Protein AF-A0A8J1VUS6-F1 (afdb_monomer_lite)

Foldseek 3Di:
DDDDDDDDDDDDDDDDDDDDDDDDDDDDDDDDDDDDDDDDDDDDDDDDDDDDDDDDDDPPDDDPVPDFFDWAALPPVSLVVLVVVLVVLVVVLVVLVVVLLVLLVVLQVCCLVPNPDPCNVVSLVSNLVSLLVSVLSVLLSVLSVVVSVCRNVGDTHGPSVVSSCVSSVVVSVVLVPADSLVSVVVVVCSSVVSQLSNCCSVCVPDFRQWSCVVRPDDPRNDDPDDPDTDGGDHDDQAAPQPRHGADQFFDPDTHRPVRQVVQVVVCVVVVHFRADPDPPGGDGDDPVRGDGDPPSNVSSVVVVVSVVVVVVVVVVVVVPPPDPPDD

Sequence (327 aa):
MRLNVPNAIASSSGFNGHVLDVPRDSEGDSDHEAVTKSRQIENGHARSEDGDNDDDNNKDGWTVETFKDQPLGKSNSTIHMLKTLTDKLKEVIKKTEDGMVKTTDNARAMEDASPDDGQIVEFETGLQRAIELRQIVQIKIDVLDEMQMRMREGESLVDAGKQFKQTSSKRAADYMAKSKRMKCEYAQGEYIDFRTSIWEINHPSGACPPMSTFLPKTDEDESDDEDFEIGGNTQNYRCPVTMLPLKDTVTRHSYSREGIEGIFTNAKRNKRPARCPVAGCNVQLTNAHLIDDKHLQKRADEFEKRRARRENDSDEEAELVDVSQDD

Radius of gyration: 33.41 Å; chains: 1; bounding box: 107×89×88 Å

pLDDT: mean 77.5, std 22.56, range [27.64, 98.06]

Structure (mmCIF, N/CA/C/O backbone):
data_AF-A0A8J1VUS6-F1
#
_entry.id   AF-A0A8J1VUS6-F1
#
loop_
_atom_site.group_PDB
_atom_site.id
_atom_site.type_symbol
_atom_site.label_atom_id
_atom_site.label_alt_id
_atom_site.label_comp_id
_atom_site.label_asym_id
_atom_site.label_entity_id
_atom_site.label_seq_id
_atom_site.pdbx_PDB_ins_code
_atom_site.Cartn_x
_atom_site.Cartn_y
_atom_site.Cartn_z
_atom_site.occupancy
_atom_site.B_iso_or_equiv
_atom_site.auth_seq_id
_atom_site.auth_comp_id
_atom_site.auth_asym_id
_atom_site.auth_atom_id
_atom_site.pdbx_PDB_model_num
ATOM 1 N N . MET A 1 1 ? 38.685 12.187 -5.302 1.00 39.28 1 MET A N 1
ATOM 2 C CA . MET A 1 1 ? 38.508 13.502 -5.954 1.00 39.28 1 MET A CA 1
ATOM 3 C C . MET A 1 1 ? 37.334 14.187 -5.279 1.00 39.28 1 MET A C 1
ATOM 5 O O . MET A 1 1 ? 36.291 13.566 -5.148 1.00 39.28 1 MET A O 1
ATOM 9 N N . ARG A 1 2 ? 37.561 15.381 -4.722 1.00 35.94 2 ARG A N 1
ATOM 10 C CA . ARG A 1 2 ? 36.581 16.185 -3.974 1.00 35.94 2 ARG A CA 1
ATOM 11 C C . ARG A 1 2 ? 35.820 17.079 -4.953 1.00 35.94 2 ARG A C 1
ATOM 13 O O . ARG A 1 2 ? 36.487 17.813 -5.670 1.00 35.94 2 ARG A O 1
ATOM 20 N N . LEU A 1 3 ? 34.490 17.071 -4.929 1.00 36.62 3 LEU A N 1
ATOM 21 C CA . LEU A 1 3 ? 33.631 18.113 -5.514 1.00 36.62 3 LEU A CA 1
ATOM 22 C C . LEU A 1 3 ? 32.420 18.252 -4.569 1.00 36.62 3 LEU A C 1
ATOM 24 O O . LEU A 1 3 ? 31.675 17.296 -4.412 1.00 36.62 3 LEU A O 1
ATOM 28 N N . ASN A 1 4 ? 32.421 19.188 -3.618 1.00 31.19 4 ASN A N 1
ATOM 29 C CA . ASN A 1 4 ? 32.161 20.637 -3.684 1.00 31.19 4 ASN A CA 1
ATOM 30 C C . ASN A 1 4 ? 30.652 20.956 -3.670 1.00 31.19 4 ASN A C 1
ATOM 32 O O . ASN A 1 4 ? 29.993 20.971 -4.703 1.00 31.19 4 ASN A O 1
ATOM 36 N N . VAL A 1 5 ? 30.141 21.202 -2.461 1.00 35.16 5 VAL A N 1
ATOM 37 C CA . VAL A 1 5 ? 28.795 21.707 -2.153 1.00 35.16 5 VAL A CA 1
ATOM 38 C C . VAL A 1 5 ? 28.885 23.234 -2.042 1.00 35.16 5 VAL A C 1
ATOM 40 O O . VAL A 1 5 ? 29.725 23.703 -1.270 1.00 35.16 5 VAL A O 1
ATOM 43 N N . PRO A 1 6 ? 28.052 24.035 -2.728 1.00 46.84 6 PRO A N 1
ATOM 44 C CA . PRO A 1 6 ? 27.919 25.449 -2.409 1.00 46.84 6 PRO A CA 1
ATOM 45 C C . PRO A 1 6 ? 26.837 25.661 -1.346 1.00 46.84 6 PRO A C 1
ATOM 47 O O . PRO A 1 6 ? 25.688 25.256 -1.509 1.00 46.84 6 PRO A O 1
ATOM 50 N N . ASN A 1 7 ? 27.231 26.333 -0.266 1.00 32.12 7 ASN A N 1
ATOM 51 C CA . ASN A 1 7 ? 26.367 26.799 0.808 1.00 32.12 7 ASN A CA 1
ATOM 52 C C . ASN A 1 7 ? 26.008 28.285 0.589 1.00 32.12 7 ASN A C 1
ATOM 54 O O . ASN A 1 7 ? 26.878 29.077 0.237 1.00 32.12 7 ASN A O 1
ATOM 58 N N . ALA A 1 8 ? 24.728 28.594 0.816 1.00 35.19 8 ALA A N 1
ATOM 59 C CA . ALA A 1 8 ? 24.060 29.848 1.190 1.00 35.19 8 ALA A CA 1
ATOM 60 C C . ALA A 1 8 ? 24.615 31.232 0.779 1.00 35.19 8 ALA A C 1
ATOM 62 O O . ALA A 1 8 ? 25.718 31.618 1.154 1.00 35.19 8 ALA A O 1
ATOM 63 N N . ILE A 1 9 ? 23.713 32.084 0.262 1.00 33.16 9 ILE A N 1
ATOM 64 C CA . ILE A 1 9 ? 23.668 33.513 0.623 1.00 33.16 9 ILE A CA 1
ATOM 65 C C . ILE A 1 9 ? 22.214 33.918 0.896 1.00 33.16 9 ILE A C 1
ATOM 67 O O . ILE A 1 9 ? 21.385 33.986 -0.007 1.00 33.16 9 ILE A O 1
ATOM 71 N N . ALA A 1 10 ? 21.932 34.215 2.164 1.00 33.12 10 ALA A N 1
ATOM 72 C CA . ALA A 1 10 ? 20.815 35.046 2.579 1.00 33.12 10 ALA A CA 1
ATOM 73 C C . ALA A 1 10 ? 21.204 36.523 2.408 1.00 33.12 10 ALA A C 1
ATOM 75 O O . ALA A 1 10 ? 22.315 36.924 2.763 1.00 33.12 10 ALA A O 1
ATOM 76 N N . SER A 1 11 ? 20.294 37.352 1.903 1.00 33.91 11 SER A N 1
ATOM 77 C CA . SER A 1 11 ? 20.367 38.806 2.064 1.00 33.91 11 SER A CA 1
ATOM 78 C C . SER A 1 11 ? 18.967 39.403 2.077 1.00 33.91 11 SER A C 1
ATOM 80 O O . SER A 1 11 ? 18.154 39.190 1.184 1.00 33.91 11 SER A O 1
ATOM 82 N N . SER A 1 12 ? 18.716 40.114 3.166 1.00 32.66 12 SER A N 1
ATOM 83 C CA . SER A 1 12 ? 17.497 40.796 3.566 1.00 32.66 12 SER A CA 1
ATOM 84 C C . SER A 1 12 ? 17.472 42.252 3.095 1.00 32.66 12 SER A C 1
ATOM 86 O O . SER A 1 12 ? 18.407 43.000 3.374 1.00 32.66 12 SER A O 1
ATOM 88 N N . SER A 1 13 ? 16.349 42.669 2.518 1.00 35.66 13 SER A N 1
ATOM 89 C CA . SER A 1 13 ? 15.774 44.027 2.527 1.00 35.66 13 SER A CA 1
ATOM 90 C C . SER A 1 13 ? 14.355 43.875 1.944 1.00 35.66 13 SER A C 1
ATOM 92 O O . SER A 1 13 ? 14.176 43.150 0.978 1.00 35.66 13 SER A O 1
ATOM 94 N N . GLY A 1 14 ? 13.241 44.360 2.492 1.00 29.08 14 GLY A N 1
ATOM 95 C CA . GLY A 1 14 ? 12.973 45.508 3.345 1.00 29.08 14 GLY A CA 1
ATOM 96 C C . GLY A 1 14 ? 12.108 46.490 2.540 1.00 29.08 14 GLY A C 1
ATOM 97 O O . GLY A 1 14 ? 12.611 47.027 1.561 1.00 29.08 14 GLY A O 1
ATOM 98 N N . PHE A 1 15 ? 10.869 46.754 3.001 1.00 27.64 15 PHE A N 1
ATOM 99 C CA . PHE A 1 15 ? 9.935 47.807 2.522 1.00 27.64 15 PHE A CA 1
ATOM 100 C C . PHE A 1 15 ? 9.273 47.544 1.140 1.00 27.64 15 PHE A C 1
ATOM 102 O O . PHE A 1 15 ? 9.900 46.999 0.252 1.00 27.64 15 PHE A O 1
ATOM 109 N N . ASN A 1 16 ? 8.023 47.893 0.817 1.00 29.92 16 ASN A N 1
ATOM 110 C CA . ASN A 1 16 ? 7.052 48.817 1.393 1.00 29.92 16 ASN A CA 1
ATOM 111 C C . ASN A 1 16 ? 5.637 48.442 0.893 1.00 29.92 16 ASN A C 1
ATOM 113 O O . ASN A 1 16 ? 5.490 47.898 -0.201 1.00 29.92 16 ASN A O 1
ATOM 117 N N . GLY A 1 17 ? 4.605 48.745 1.680 1.00 32.44 17 GLY A N 1
ATOM 118 C CA . GLY A 1 17 ? 3.208 48.489 1.323 1.00 32.44 17 GLY A CA 1
ATOM 119 C C . GLY A 1 17 ? 2.703 49.326 0.141 1.00 32.44 17 GLY A C 1
ATOM 120 O O . GLY A 1 17 ? 3.121 50.466 -0.044 1.00 32.44 17 GLY A O 1
ATOM 121 N N . HIS A 1 18 ? 1.744 48.780 -0.610 1.00 29.41 18 HIS A N 1
ATOM 122 C CA . HIS A 1 18 ? 0.822 49.582 -1.409 1.00 29.41 18 HIS A CA 1
ATOM 123 C C . HIS A 1 18 ? -0.543 48.893 -1.502 1.00 29.41 18 HIS A C 1
ATOM 125 O O . HIS A 1 18 ? -0.706 47.845 -2.120 1.00 29.41 18 HIS A O 1
ATOM 131 N N . VAL A 1 19 ? -1.514 49.521 -0.844 1.00 37.16 19 VAL A N 1
ATOM 132 C CA . VAL A 1 19 ? -2.956 49.318 -0.994 1.00 37.16 19 VAL A CA 1
ATOM 133 C C . VAL A 1 19 ? -3.401 50.066 -2.254 1.00 37.16 19 VAL A C 1
ATOM 135 O O . VAL A 1 19 ? -3.063 51.237 -2.404 1.00 37.16 19 VAL A O 1
ATOM 138 N N . LEU A 1 20 ? -4.121 49.398 -3.151 1.00 34.88 20 LEU A N 1
ATOM 139 C CA . LEU A 1 20 ? -4.930 49.959 -4.245 1.00 34.88 20 LEU A CA 1
ATOM 140 C C . LEU A 1 20 ? -6.167 49.043 -4.272 1.00 34.88 20 LEU A C 1
ATOM 142 O O . LEU A 1 20 ? -6.003 47.847 -4.487 1.00 34.88 20 LEU A O 1
ATOM 146 N N . ASP A 1 21 ? -7.388 49.401 -3.880 1.00 30.23 21 ASP A N 1
ATOM 147 C CA . ASP A 1 21 ? -8.191 50.625 -4.005 1.00 30.23 21 ASP A CA 1
ATOM 148 C C . ASP A 1 21 ? -8.549 50.987 -5.454 1.00 30.23 21 ASP A C 1
ATOM 150 O O . ASP A 1 21 ? -7.916 51.851 -6.049 1.00 30.23 21 ASP A O 1
ATOM 154 N N . VAL A 1 22 ? -9.562 50.300 -6.010 1.00 36.94 22 VAL A N 1
ATOM 155 C CA . VAL A 1 22 ? -10.472 50.755 -7.090 1.00 36.94 22 VAL A CA 1
ATOM 156 C C . VAL A 1 22 ? -11.725 49.831 -7.109 1.00 36.94 22 VAL A C 1
ATOM 158 O O . VAL A 1 22 ? -11.612 48.675 -6.706 1.00 36.94 22 VAL A O 1
ATOM 161 N N . PRO A 1 23 ? -12.897 50.237 -7.637 1.00 37.03 23 PRO A N 1
ATOM 162 C CA . PRO A 1 23 ? -13.853 51.144 -7.021 1.00 37.03 23 PRO A CA 1
ATOM 163 C C . PRO A 1 23 ? -15.245 50.513 -6.804 1.00 37.03 23 PRO A C 1
ATOM 165 O O . PRO A 1 23 ? -15.622 49.477 -7.347 1.00 37.03 23 PRO A O 1
ATOM 168 N N . ARG A 1 24 ? -16.004 51.245 -5.994 1.00 32.16 24 ARG A N 1
ATOM 169 C CA . ARG A 1 24 ? -17.404 51.102 -5.609 1.00 32.16 24 ARG A CA 1
ATOM 170 C C . ARG A 1 24 ? -18.310 51.718 -6.678 1.00 32.16 24 ARG A C 1
ATOM 172 O O . ARG A 1 24 ? -18.224 52.923 -6.868 1.00 32.16 24 ARG A O 1
ATOM 179 N N . ASP A 1 25 ? -19.225 50.927 -7.234 1.00 33.28 25 ASP A N 1
ATOM 180 C CA . ASP A 1 25 ? -20.460 51.421 -7.850 1.00 33.28 25 ASP A CA 1
ATOM 181 C C . ASP A 1 25 ? -21.662 50.749 -7.164 1.00 33.28 25 ASP A C 1
ATOM 183 O O . ASP A 1 25 ? -21.924 49.555 -7.307 1.00 33.28 25 ASP A O 1
ATOM 187 N N . SER A 1 26 ? -22.334 51.550 -6.335 1.00 32.75 26 SER A N 1
ATOM 188 C CA . SER A 1 26 ? -23.737 51.416 -5.926 1.00 32.75 26 SER A CA 1
ATOM 189 C C . SER A 1 26 ? -24.621 51.673 -7.149 1.00 32.75 26 SER A C 1
ATOM 191 O O . SER A 1 26 ? -24.258 52.488 -7.987 1.00 32.75 26 SER A O 1
ATOM 193 N N . GLU A 1 27 ? -25.746 51.002 -7.364 1.00 32.47 27 GLU A N 1
ATOM 194 C CA . GLU A 1 27 ? -27.065 51.136 -6.722 1.00 32.47 27 GLU A CA 1
ATOM 195 C C . GLU A 1 27 ? -27.921 50.005 -7.352 1.00 32.47 27 GLU A C 1
ATOM 197 O O . GLU A 1 27 ? -27.716 49.672 -8.514 1.00 32.47 27 GLU A O 1
ATOM 202 N N . GLY A 1 28 ? -28.881 49.327 -6.737 1.00 29.08 28 GLY A N 1
ATOM 203 C CA . GLY A 1 28 ? -29.525 49.430 -5.449 1.00 29.08 28 GLY A CA 1
ATOM 204 C C . GLY A 1 28 ? -30.683 48.419 -5.401 1.00 29.08 28 GLY A C 1
ATOM 205 O O . GLY A 1 28 ? -31.046 47.802 -6.402 1.00 29.08 28 GLY A O 1
ATOM 206 N N . ASP A 1 29 ? -31.263 48.356 -4.211 1.00 28.56 29 ASP A N 1
ATOM 207 C CA . ASP A 1 29 ? -32.678 48.136 -3.921 1.00 28.56 29 ASP A CA 1
ATOM 208 C C . ASP A 1 29 ? -33.221 46.762 -3.482 1.00 28.56 29 ASP A C 1
ATOM 210 O O . ASP A 1 29 ? -33.082 45.721 -4.123 1.00 28.56 29 ASP A O 1
ATOM 214 N N . SER A 1 30 ? -34.000 46.892 -2.406 1.00 31.45 30 SER A N 1
ATOM 215 C CA . SER A 1 30 ? -35.033 46.031 -1.828 1.00 31.45 30 SER A CA 1
ATOM 216 C C . SER A 1 30 ? -34.646 44.830 -0.950 1.00 31.45 30 SER A C 1
ATOM 218 O O . SER A 1 30 ? -34.395 43.709 -1.387 1.00 31.45 30 SER A O 1
ATOM 220 N N . ASP A 1 31 ? -34.710 45.129 0.349 1.00 30.34 31 ASP A N 1
ATOM 221 C CA . ASP A 1 31 ? -35.115 44.295 1.481 1.00 30.34 31 ASP A CA 1
ATOM 222 C C . ASP A 1 31 ? -36.058 43.131 1.135 1.00 30.34 31 ASP A C 1
ATOM 224 O O . ASP A 1 31 ? -37.008 43.315 0.384 1.00 30.34 31 ASP A O 1
ATOM 228 N N . HIS A 1 32 ? -35.864 41.968 1.772 1.00 35.06 32 HIS A N 1
ATOM 229 C CA . HIS A 1 32 ? -36.931 41.249 2.485 1.00 35.06 32 HIS A CA 1
ATOM 230 C C . HIS A 1 32 ? -36.376 40.035 3.256 1.00 35.06 32 HIS A C 1
ATOM 232 O O . HIS A 1 32 ? -35.870 39.068 2.687 1.00 35.06 32 HIS A O 1
ATOM 238 N N . GLU A 1 33 ? -36.526 40.097 4.582 1.00 30.06 33 GLU A N 1
ATOM 239 C CA . GLU A 1 33 ? -36.377 39.001 5.541 1.00 30.06 33 GLU A CA 1
ATOM 240 C C . GLU A 1 33 ? -37.223 37.776 5.152 1.00 30.06 33 GLU A C 1
ATOM 242 O O . GLU A 1 33 ? -38.447 37.857 5.028 1.00 30.06 33 GLU A O 1
ATOM 247 N N . ALA A 1 34 ? -36.596 36.602 5.049 1.00 31.94 34 ALA A N 1
ATOM 248 C CA . ALA A 1 34 ? -37.309 35.331 4.948 1.00 31.94 34 ALA A CA 1
ATOM 249 C C . ALA A 1 34 ? -37.541 34.746 6.347 1.00 31.94 34 ALA A C 1
ATOM 251 O O . ALA A 1 34 ? -36.763 33.945 6.867 1.00 31.94 34 ALA A O 1
ATOM 252 N N . VAL A 1 35 ? -38.654 35.176 6.937 1.00 32.75 35 VAL A N 1
ATOM 253 C CA . VAL A 1 35 ? -39.295 34.575 8.107 1.00 32.75 35 VAL A CA 1
ATOM 254 C C . VAL A 1 35 ? -39.878 33.203 7.750 1.00 32.75 35 VAL A C 1
ATOM 256 O O . VAL A 1 35 ? -40.501 32.992 6.708 1.00 32.75 35 VAL A O 1
ATOM 259 N N . THR A 1 36 ? -39.682 32.274 8.677 1.00 33.41 36 THR A N 1
ATOM 260 C CA . THR A 1 36 ? -40.271 30.939 8.783 1.00 33.41 36 THR A CA 1
ATOM 261 C C . THR A 1 36 ? -41.797 30.936 8.617 1.00 33.41 36 THR A C 1
ATOM 263 O O . THR A 1 36 ? -42.512 31.673 9.292 1.00 33.41 36 THR A O 1
ATOM 266 N N . LYS A 1 37 ? -42.337 30.030 7.787 1.00 35.03 37 LYS A N 1
ATOM 267 C CA . LYS A 1 37 ? -43.765 29.668 7.829 1.00 35.03 37 LYS A CA 1
ATOM 268 C C . LYS A 1 37 ? -43.976 28.162 7.893 1.00 35.03 37 LYS A C 1
ATOM 270 O O . LYS A 1 37 ? -43.903 27.434 6.906 1.00 35.03 37 LYS A O 1
ATOM 275 N N . SER A 1 38 ? -44.278 27.751 9.117 1.00 34.38 38 SER A N 1
ATOM 276 C CA . SER A 1 38 ? -44.947 26.519 9.500 1.00 34.38 38 SER A CA 1
ATOM 277 C C . SER A 1 38 ? -46.312 26.399 8.821 1.00 34.38 38 SER A C 1
ATOM 279 O O . SER A 1 38 ? -47.039 27.374 8.635 1.00 34.38 38 SER A O 1
ATOM 281 N N . ARG A 1 39 ? -46.645 25.166 8.453 1.00 33.78 39 ARG A N 1
ATOM 282 C CA . ARG A 1 39 ? -47.848 24.769 7.727 1.00 33.78 39 ARG A CA 1
ATOM 283 C C . ARG A 1 39 ? -49.030 24.686 8.702 1.00 33.78 39 ARG A C 1
ATOM 285 O O . ARG A 1 39 ? -49.020 23.849 9.599 1.00 33.78 39 ARG A O 1
ATOM 292 N N . GLN A 1 40 ? -50.026 25.554 8.526 1.00 32.91 40 GLN A N 1
ATOM 293 C CA . GLN A 1 40 ? -51.324 25.472 9.201 1.00 32.91 40 GLN A CA 1
ATOM 294 C C . GLN A 1 40 ? -52.108 24.256 8.687 1.00 32.91 40 GLN A C 1
ATOM 296 O O . GLN A 1 40 ? -52.263 24.075 7.479 1.00 32.91 40 GLN A O 1
ATOM 301 N N . ILE A 1 41 ? -52.634 23.453 9.611 1.00 38.38 41 ILE A N 1
ATOM 302 C CA . ILE A 1 41 ? -53.832 22.640 9.395 1.00 38.38 41 ILE A CA 1
ATOM 303 C C . ILE A 1 41 ? -54.848 23.158 10.407 1.00 38.38 41 ILE A C 1
ATOM 305 O O . ILE A 1 41 ? -54.727 22.914 11.605 1.00 38.38 41 ILE A O 1
ATOM 309 N N . GLU A 1 42 ? -55.807 23.932 9.913 1.00 32.53 42 GLU A N 1
ATOM 310 C CA . GLU A 1 42 ? -57.010 24.304 10.643 1.00 32.53 42 GLU A CA 1
ATOM 311 C C . GLU A 1 42 ? -57.993 23.135 10.579 1.00 32.53 42 GLU A C 1
ATOM 313 O O . GLU A 1 42 ? -58.305 22.634 9.500 1.00 32.53 42 GLU A O 1
ATOM 318 N N . ASN A 1 43 ? -58.501 22.707 11.730 1.00 36.16 43 ASN A N 1
ATOM 319 C CA . ASN A 1 43 ? -59.807 22.069 11.800 1.00 36.16 43 ASN A CA 1
ATOM 320 C C . ASN A 1 43 ? -60.448 22.448 13.132 1.00 36.16 43 ASN A C 1
ATOM 322 O O . ASN A 1 43 ? -59.980 22.066 14.204 1.00 36.16 43 ASN A O 1
ATOM 326 N N . GLY A 1 44 ? -61.486 23.273 13.038 1.00 30.86 44 GLY A N 1
ATOM 327 C CA . GLY A 1 44 ? -62.229 23.787 14.173 1.00 30.86 44 GLY A CA 1
ATOM 328 C C . GLY A 1 44 ? -63.204 22.763 14.744 1.00 30.86 44 GLY A C 1
ATOM 329 O O . GLY A 1 44 ? -63.928 22.086 14.015 1.00 30.86 44 GLY A O 1
ATOM 330 N N . HIS A 1 45 ? -63.291 22.733 16.069 1.00 31.19 45 HIS A N 1
ATOM 331 C CA . HIS A 1 45 ? -64.529 22.397 16.755 1.00 31.19 45 HIS A CA 1
ATOM 332 C C . HIS A 1 45 ? -64.572 23.136 18.093 1.00 31.19 45 HIS A C 1
ATOM 334 O O . HIS A 1 45 ? -63.770 22.879 18.986 1.00 31.19 45 HIS A O 1
ATOM 340 N N . ALA A 1 46 ? -65.483 24.100 18.196 1.00 34.56 46 ALA A N 1
ATOM 341 C CA . ALA A 1 46 ? -65.747 24.856 19.409 1.00 34.56 46 ALA A CA 1
ATOM 342 C C . ALA A 1 46 ? -66.758 24.101 20.278 1.00 34.56 46 ALA A C 1
ATOM 344 O O . ALA A 1 46 ? -67.843 23.774 19.790 1.00 34.56 46 ALA A O 1
ATOM 345 N N . ARG A 1 47 ? -66.451 23.891 21.565 1.00 33.72 47 ARG A N 1
ATOM 346 C CA . ARG A 1 47 ? -67.488 23.761 22.597 1.00 33.72 47 ARG A CA 1
ATOM 347 C C . ARG A 1 47 ? -66.965 23.990 24.023 1.00 33.72 47 ARG A C 1
ATOM 349 O O . ARG A 1 47 ? -66.097 23.260 24.481 1.00 33.72 47 ARG A O 1
ATOM 356 N N . SER A 1 48 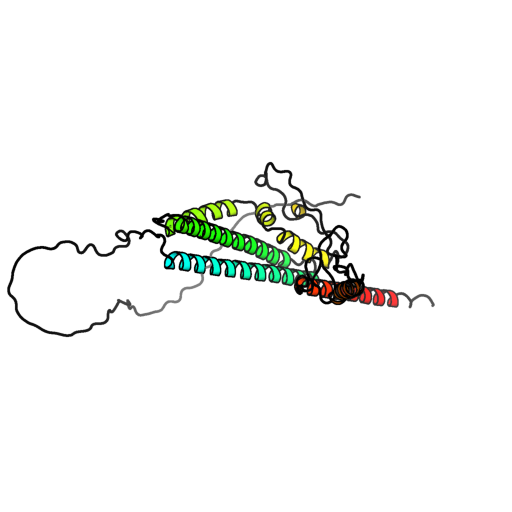? -67.622 24.957 24.670 1.00 33.56 48 SER A N 1
ATOM 357 C CA . SER A 1 48 ? -67.880 25.157 26.110 1.00 33.56 48 SER A CA 1
ATOM 358 C C . SER A 1 48 ? -66.717 25.419 27.075 1.00 33.56 48 SER A C 1
ATOM 360 O O . SER A 1 48 ? -65.897 24.550 27.348 1.00 33.56 48 SER A O 1
ATOM 362 N N . GLU A 1 49 ? -66.770 26.625 27.646 1.00 42.78 49 GLU A N 1
ATOM 363 C CA . GLU A 1 49 ? -66.224 27.027 28.944 1.00 42.78 49 GLU A CA 1
ATOM 364 C C . GLU A 1 49 ? -66.929 26.253 30.074 1.00 42.78 49 GLU A C 1
ATOM 366 O O . GLU A 1 49 ? -68.149 26.110 30.028 1.00 42.78 49 GLU A O 1
ATOM 371 N N . ASP A 1 50 ? -66.172 25.732 31.041 1.00 38.44 50 ASP A N 1
ATOM 372 C CA . ASP A 1 50 ? -66.400 25.894 32.488 1.00 38.44 50 ASP A CA 1
ATOM 373 C C . ASP A 1 50 ? -65.314 25.132 33.270 1.00 38.44 50 ASP A C 1
ATOM 375 O O . ASP A 1 50 ? -64.844 24.075 32.849 1.00 38.44 50 ASP A O 1
ATOM 379 N N . GLY A 1 51 ? -64.841 25.757 34.350 1.00 39.41 51 GLY A N 1
ATOM 380 C CA . GLY A 1 51 ? -63.567 25.470 35.009 1.00 39.41 51 GLY A CA 1
ATOM 381 C C . GLY A 1 51 ? -63.465 24.159 35.787 1.00 39.41 51 GLY A C 1
ATOM 382 O O . GLY A 1 51 ? -64.465 23.586 36.196 1.00 39.41 51 GLY A O 1
ATOM 383 N N . ASP A 1 52 ? -62.228 23.739 36.049 1.00 40.59 52 ASP A N 1
ATOM 384 C CA . ASP A 1 52 ? -61.762 23.486 37.413 1.00 40.59 52 ASP A CA 1
ATOM 385 C C . ASP A 1 52 ? -60.234 23.328 37.458 1.00 40.59 52 ASP A C 1
ATOM 387 O O . ASP A 1 52 ? -59.556 23.168 36.444 1.00 40.59 52 ASP A O 1
ATOM 391 N N . ASN A 1 53 ? -59.745 23.476 38.675 1.00 42.75 53 ASN A N 1
ATOM 392 C CA . ASN A 1 53 ? -58.395 23.729 39.143 1.00 42.75 53 ASN A CA 1
ATOM 393 C C . ASN A 1 53 ? -57.363 22.591 38.927 1.00 42.75 53 ASN A C 1
ATOM 395 O O . ASN A 1 53 ? -57.718 21.426 38.775 1.00 42.75 53 ASN A O 1
ATOM 399 N N . ASP A 1 54 ? -56.092 22.978 39.088 1.00 42.62 54 ASP A N 1
ATOM 400 C CA . ASP A 1 54 ? -54.933 22.180 39.528 1.00 42.62 54 ASP A CA 1
ATOM 401 C C . ASP A 1 54 ? -54.080 21.377 38.513 1.00 42.62 54 ASP A C 1
ATOM 403 O O . ASP A 1 54 ? -54.510 20.426 37.871 1.00 42.62 54 ASP A O 1
ATOM 407 N N . ASP A 1 55 ? -52.797 21.770 38.508 1.00 46.91 55 ASP A N 1
ATOM 408 C CA . ASP A 1 55 ? -51.604 20.909 38.506 1.00 46.91 55 ASP A CA 1
ATOM 409 C C . ASP A 1 55 ? -51.325 20.054 37.252 1.00 46.91 55 ASP A C 1
ATOM 411 O O . ASP A 1 55 ? -51.855 18.964 37.082 1.00 46.91 55 ASP A O 1
ATOM 415 N N . ASP A 1 56 ? -50.386 20.496 36.406 1.00 46.88 56 ASP A N 1
ATOM 416 C CA . ASP A 1 56 ? -49.116 19.764 36.364 1.00 46.88 56 ASP A CA 1
ATOM 417 C C . ASP A 1 56 ? -47.995 20.589 35.724 1.00 46.88 56 ASP A C 1
ATOM 419 O O . ASP A 1 56 ? -48.103 21.186 34.644 1.00 46.88 56 ASP A O 1
ATOM 423 N N . ASN A 1 57 ? -46.893 20.609 36.455 1.00 50.62 57 ASN A N 1
ATOM 424 C CA . ASN A 1 57 ? -45.635 21.218 36.102 1.00 50.62 57 ASN A CA 1
ATOM 425 C C . ASN A 1 57 ? -44.985 20.508 34.905 1.00 50.62 57 ASN A C 1
ATOM 427 O O . ASN A 1 57 ? -45.211 19.339 34.614 1.00 50.62 57 ASN A O 1
ATOM 431 N N . ASN A 1 58 ? -44.016 21.214 34.325 1.00 52.19 58 ASN A N 1
ATOM 432 C CA . ASN A 1 58 ? -42.896 20.648 33.579 1.00 52.19 58 ASN A CA 1
ATOM 433 C C . ASN A 1 58 ? -43.061 20.475 32.059 1.00 52.19 58 ASN A C 1
ATOM 435 O O . ASN A 1 58 ? -42.948 19.388 31.496 1.00 52.19 58 ASN A O 1
ATOM 439 N N . LYS A 1 59 ? -43.148 21.609 31.353 1.00 52.06 59 LYS A N 1
ATOM 440 C CA . LYS A 1 59 ? -42.598 21.716 29.990 1.00 52.06 59 LYS A CA 1
ATOM 441 C C . LYS A 1 59 ? -41.079 21.929 30.048 1.00 52.06 59 LYS A C 1
ATOM 443 O O . LYS A 1 59 ? -40.576 22.895 29.478 1.00 52.06 59 LYS A O 1
ATOM 448 N N . ASP A 1 60 ? -40.350 21.033 30.712 1.00 57.66 60 ASP A N 1
ATOM 449 C CA . ASP A 1 60 ? -38.914 20.877 30.461 1.00 57.66 60 ASP A CA 1
ATOM 450 C C . ASP A 1 60 ? -38.782 20.234 29.076 1.00 57.66 60 ASP A C 1
ATOM 452 O O . ASP A 1 60 ? -38.741 19.015 28.899 1.00 57.66 60 ASP A O 1
ATOM 456 N N . GLY A 1 61 ? -38.859 21.083 28.050 1.00 56.19 61 GLY A N 1
ATOM 457 C CA . GLY A 1 61 ? -38.646 20.678 26.671 1.00 56.19 61 GLY A CA 1
ATOM 458 C C . GLY A 1 61 ? -37.253 20.076 26.516 1.00 56.19 61 GLY A C 1
ATOM 459 O O . GLY A 1 61 ? -36.319 20.484 27.199 1.00 56.19 61 GLY A O 1
ATOM 460 N N . TRP A 1 62 ? -37.109 19.117 25.601 1.00 56.12 62 TRP A N 1
ATOM 461 C CA . TRP A 1 62 ? -35.807 18.598 25.185 1.00 56.12 62 TRP A CA 1
ATOM 462 C C . TRP A 1 62 ? -34.920 19.750 24.688 1.00 56.12 62 TRP A C 1
ATOM 464 O O . TRP A 1 62 ? -35.010 20.168 23.534 1.00 56.12 62 TRP A O 1
ATOM 474 N N . THR A 1 63 ? -34.069 20.277 25.563 1.00 68.88 63 THR A N 1
ATOM 475 C CA . THR A 1 63 ? -32.989 21.199 25.216 1.00 68.88 63 THR A CA 1
ATOM 476 C C . THR A 1 63 ? -31.713 20.395 24.977 1.00 68.88 63 THR A C 1
ATOM 478 O O . THR A 1 63 ? -31.555 19.281 25.479 1.00 68.88 63 THR A O 1
ATOM 481 N N . VAL A 1 64 ? -30.763 20.959 24.226 1.00 61.22 64 VAL A N 1
ATOM 482 C CA . VAL A 1 64 ? -29.422 20.363 24.045 1.00 61.22 64 VAL A CA 1
ATOM 483 C C . VAL A 1 64 ? -28.748 20.080 25.399 1.00 61.22 64 VAL A C 1
ATOM 485 O O . VAL A 1 64 ? -27.948 19.159 25.508 1.00 61.22 64 VAL A O 1
ATOM 488 N N . GLU A 1 65 ? -29.119 20.827 26.442 1.00 60.06 65 GLU A N 1
ATOM 489 C CA . GLU A 1 65 ? -28.598 20.696 27.806 1.00 60.06 65 GLU A CA 1
ATOM 490 C C . GLU A 1 65 ? -29.315 19.620 28.649 1.00 60.06 65 GLU A C 1
ATOM 492 O O . GLU A 1 65 ? -28.728 19.101 29.597 1.00 60.06 65 GLU A O 1
ATOM 497 N N . THR A 1 66 ? -30.556 19.241 28.312 1.00 67.50 66 THR A N 1
ATOM 498 C CA . THR A 1 66 ? -31.314 18.172 29.005 1.00 67.50 66 THR A CA 1
ATOM 499 C C . THR A 1 66 ? -31.230 16.811 28.311 1.00 67.50 66 THR A C 1
ATOM 501 O O . THR A 1 66 ? -31.591 15.795 28.914 1.00 67.50 66 THR A O 1
ATOM 504 N N . PHE A 1 67 ? -30.718 16.750 27.077 1.00 74.44 67 PHE A N 1
ATOM 505 C CA . PHE A 1 67 ? -30.499 15.491 26.369 1.00 74.44 67 PHE A CA 1
ATOM 506 C C . PHE A 1 67 ? -29.286 14.745 26.945 1.00 74.44 67 PHE A C 1
ATOM 508 O O . PHE A 1 67 ? -28.138 15.139 26.751 1.00 74.44 67 PHE A O 1
ATOM 515 N N . LYS A 1 68 ? -29.545 13.655 27.674 1.00 70.75 68 LYS A N 1
ATOM 516 C CA . LYS A 1 68 ? -28.504 12.777 28.225 1.00 70.75 68 LYS A CA 1
ATOM 517 C C . LYS A 1 68 ? -28.206 11.649 27.244 1.00 70.75 68 LYS A C 1
ATOM 519 O O . LYS A 1 68 ? -29.131 10.965 26.801 1.00 70.75 68 LYS A O 1
ATOM 524 N N . ASP A 1 69 ? -26.926 11.431 26.954 1.00 78.06 69 ASP A N 1
ATOM 525 C CA . ASP A 1 69 ? -26.484 10.324 26.108 1.00 78.06 69 ASP A CA 1
ATOM 526 C C . ASP A 1 69 ? -26.961 8.988 26.688 1.00 78.06 69 ASP A C 1
ATOM 528 O O . ASP A 1 69 ? -26.760 8.674 27.866 1.00 78.06 69 ASP A O 1
ATOM 532 N N . GLN A 1 70 ? -27.611 8.185 25.846 1.00 79.00 70 GLN A N 1
ATOM 533 C CA . GLN A 1 70 ? -28.043 6.857 26.250 1.00 79.00 70 GLN A CA 1
ATOM 534 C C . GLN A 1 70 ? -26.856 5.885 26.245 1.00 79.00 70 GLN A C 1
ATOM 536 O O . GLN A 1 70 ? -26.084 5.861 25.281 1.00 79.00 70 GLN A O 1
ATOM 541 N N . PRO A 1 71 ? -26.717 5.046 27.287 1.00 82.06 71 PRO A N 1
ATOM 542 C CA . PRO A 1 71 ? -25.671 4.042 27.330 1.00 82.06 71 PRO A CA 1
ATOM 543 C C . PRO A 1 71 ? -25.788 3.053 26.165 1.00 82.06 71 PRO A C 1
ATOM 545 O O . PRO A 1 71 ? -26.854 2.487 25.911 1.00 82.06 71 PRO A O 1
ATOM 548 N N . LEU A 1 72 ? -24.671 2.787 25.488 1.00 83.62 72 LEU A N 1
ATOM 549 C CA . LEU A 1 72 ? -24.592 1.749 24.465 1.00 83.62 72 LEU A CA 1
ATOM 550 C C . LEU A 1 72 ? -24.232 0.410 25.119 1.00 83.62 72 LEU A C 1
ATOM 552 O O . LEU A 1 72 ? -23.089 0.189 25.511 1.00 83.62 72 LEU A O 1
ATOM 556 N N . GLY A 1 73 ? -25.217 -0.482 25.237 1.00 77.69 73 GLY A N 1
ATOM 557 C CA . GLY A 1 73 ? -25.040 -1.835 25.780 1.00 77.69 73 GLY A CA 1
ATOM 558 C C . GLY A 1 73 ? -24.868 -2.928 24.715 1.00 77.69 73 GLY A C 1
ATOM 559 O O . GLY A 1 73 ? -24.705 -2.654 23.528 1.00 77.69 73 GLY A O 1
ATOM 560 N N . LYS A 1 74 ? -25.005 -4.195 25.132 1.00 81.00 74 LYS A N 1
ATOM 561 C CA . LYS A 1 74 ? -24.869 -5.440 24.330 1.00 81.00 74 LYS A CA 1
ATOM 562 C C . LYS A 1 74 ? -25.863 -5.640 23.176 1.00 81.00 74 LYS A C 1
ATOM 564 O O . LYS A 1 74 ? -26.023 -6.748 22.671 1.00 81.00 74 LYS A O 1
ATOM 569 N N . SER A 1 75 ? -26.565 -4.597 22.757 1.00 82.19 75 SER A N 1
ATOM 570 C CA . SER A 1 75 ? -27.502 -4.666 21.643 1.00 82.19 75 SER A CA 1
ATOM 571 C C . SER A 1 75 ? -26.776 -5.157 20.379 1.00 82.19 75 SER A C 1
ATOM 573 O O . SER A 1 75 ? -25.876 -4.493 19.859 1.00 82.19 75 SER A O 1
ATOM 575 N N . ASN A 1 76 ? -27.193 -6.320 19.861 1.00 80.44 76 ASN A N 1
ATOM 576 C CA . ASN A 1 76 ? -26.650 -6.883 18.619 1.00 80.44 76 ASN A CA 1
ATOM 577 C C . ASN A 1 76 ? -26.778 -5.894 17.449 1.00 80.44 76 ASN A C 1
ATOM 579 O O . ASN A 1 76 ? -25.899 -5.832 16.593 1.00 80.44 76 ASN A O 1
ATOM 583 N N . SER A 1 77 ? -27.843 -5.084 17.439 1.00 87.69 77 SER A N 1
ATOM 584 C CA . SER A 1 77 ? -28.055 -4.049 16.423 1.00 87.69 77 SER A CA 1
ATOM 585 C C . SER A 1 77 ? -27.005 -2.934 16.497 1.00 87.69 77 SER A C 1
ATOM 587 O O . SER A 1 77 ? -26.456 -2.537 15.471 1.00 87.69 77 SER A O 1
ATOM 589 N N . THR A 1 78 ? -26.642 -2.486 17.703 1.00 86.88 78 THR A N 1
ATOM 590 C CA . THR A 1 78 ? -25.642 -1.430 17.918 1.00 86.88 78 THR A CA 1
ATOM 591 C C . THR A 1 78 ? -24.248 -1.914 17.539 1.00 86.88 78 THR A C 1
ATOM 593 O O . THR A 1 78 ? -23.532 -1.222 16.818 1.00 86.88 78 THR A O 1
ATOM 596 N N . ILE A 1 79 ? -23.888 -3.135 17.941 1.00 88.25 79 ILE A N 1
ATOM 597 C CA . ILE A 1 79 ? -22.609 -3.755 17.567 1.00 88.25 79 ILE A CA 1
ATOM 598 C C . ILE A 1 79 ? -22.517 -3.916 16.040 1.00 88.25 79 ILE A C 1
ATOM 600 O O . ILE A 1 79 ? -21.480 -3.616 15.451 1.00 88.25 79 ILE A O 1
ATOM 604 N N . HIS A 1 80 ? -23.603 -4.328 15.377 1.00 90.75 80 HIS A N 1
ATOM 605 C CA . HIS A 1 80 ? -23.642 -4.436 13.917 1.00 90.75 80 HIS A CA 1
ATOM 606 C C . HIS A 1 80 ? -23.482 -3.074 13.216 1.00 90.75 80 HIS A C 1
ATOM 608 O O . HIS A 1 80 ? -22.786 -2.978 12.202 1.00 90.75 80 HIS A O 1
ATOM 614 N N . MET A 1 81 ? -24.087 -2.005 13.748 1.00 91.25 81 MET A N 1
ATOM 615 C CA . MET A 1 81 ? -23.914 -0.648 13.212 1.00 91.25 81 MET A CA 1
ATOM 616 C C . MET A 1 81 ? -22.459 -0.177 13.311 1.00 91.25 81 MET A C 1
ATOM 618 O O . MET A 1 81 ? -21.915 0.312 12.320 1.00 91.25 81 MET A O 1
ATOM 622 N N . LEU A 1 82 ? -21.806 -0.379 14.462 1.00 91.94 82 LEU A N 1
ATOM 623 C CA . LEU A 1 82 ? -20.388 -0.045 14.637 1.00 91.94 82 LEU A CA 1
ATOM 624 C C . LEU A 1 82 ? -19.497 -0.859 13.698 1.00 91.94 82 LEU A C 1
ATOM 626 O O . LEU A 1 82 ? -18.629 -0.291 13.040 1.00 91.94 82 LEU A O 1
ATOM 630 N N . LYS A 1 83 ? -19.778 -2.157 13.538 1.00 94.00 83 LYS A N 1
ATOM 631 C CA . LYS A 1 83 ? -19.079 -2.996 12.561 1.00 94.00 83 LYS A CA 1
ATOM 632 C C . LYS A 1 83 ? -19.227 -2.462 11.134 1.00 94.00 83 LYS A C 1
ATOM 634 O O . LYS A 1 83 ? -18.243 -2.383 10.408 1.00 94.00 83 LYS A O 1
ATOM 639 N N . THR A 1 84 ? -20.436 -2.060 10.742 1.00 95.94 84 THR A N 1
ATOM 640 C CA . THR A 1 84 ? -20.690 -1.480 9.413 1.00 95.94 84 THR A CA 1
ATOM 641 C C . THR A 1 84 ? -19.884 -0.194 9.206 1.00 95.94 84 THR A C 1
ATOM 643 O O . THR A 1 84 ? -19.377 0.050 8.113 1.00 95.94 84 THR A O 1
ATOM 646 N N . LEU A 1 85 ? -19.737 0.631 10.248 1.00 95.31 85 LEU A N 1
ATOM 647 C CA . LEU A 1 85 ? -18.897 1.827 10.202 1.00 95.31 85 LEU A CA 1
ATOM 648 C C . LEU A 1 85 ? -17.410 1.474 10.065 1.00 95.31 85 LEU A C 1
ATOM 650 O O . LEU A 1 85 ? -16.745 2.037 9.198 1.00 95.31 85 LEU A O 1
ATOM 654 N N . THR A 1 86 ? -16.907 0.518 10.855 1.00 97.06 86 THR A N 1
ATOM 655 C CA . THR A 1 86 ? -15.541 -0.010 10.713 1.00 97.06 86 THR A CA 1
ATOM 656 C C . THR A 1 86 ? -15.292 -0.501 9.285 1.00 97.06 86 THR A C 1
ATOM 658 O O . THR A 1 86 ? -14.278 -0.156 8.681 1.00 97.06 86 THR A O 1
ATOM 661 N N . ASP A 1 87 ? -16.220 -1.272 8.713 1.00 97.06 87 ASP A N 1
ATOM 662 C CA . ASP A 1 87 ? -16.079 -1.833 7.367 1.00 97.06 87 ASP A CA 1
ATOM 663 C C . ASP A 1 87 ? -16.033 -0.720 6.293 1.00 97.06 87 ASP A C 1
ATOM 665 O O . ASP A 1 87 ? -15.224 -0.791 5.367 1.00 97.06 87 ASP A O 1
ATOM 669 N N . LYS A 1 88 ? -16.802 0.369 6.459 1.00 97.69 88 LYS A N 1
ATOM 670 C CA . LYS A 1 88 ? -16.714 1.565 5.596 1.00 97.69 88 LYS A CA 1
ATOM 671 C C . LYS A 1 88 ? -15.387 2.313 5.741 1.00 97.69 88 LYS A C 1
ATOM 673 O O . LYS A 1 88 ? -14.838 2.773 4.746 1.00 97.69 88 LYS A O 1
ATOM 678 N N . LEU A 1 89 ? -14.849 2.444 6.954 1.00 98.00 89 LEU A N 1
ATOM 679 C CA . LEU A 1 89 ? -13.534 3.065 7.160 1.00 98.00 89 LEU A CA 1
ATOM 680 C C . LEU A 1 89 ? -12.413 2.219 6.537 1.00 98.00 89 LEU A C 1
ATOM 682 O O . LEU A 1 89 ? -11.489 2.770 5.943 1.00 98.00 89 LEU A O 1
ATOM 686 N N . LYS A 1 90 ? -12.526 0.887 6.585 1.00 97.94 90 LYS A N 1
ATOM 687 C CA . LYS A 1 90 ? -11.614 -0.024 5.873 1.00 97.94 90 LYS A CA 1
ATOM 688 C C . LYS A 1 90 ? -11.696 0.158 4.356 1.00 97.94 90 LYS A C 1
ATOM 690 O O . LYS A 1 90 ? -10.682 0.060 3.675 1.00 97.94 90 LYS A O 1
ATOM 695 N N . GLU A 1 91 ? -12.875 0.458 3.812 1.00 97.88 91 GLU A N 1
ATOM 696 C CA . GLU A 1 91 ? -13.019 0.824 2.397 1.00 97.88 91 GLU A CA 1
ATOM 697 C C . GLU A 1 91 ? -12.292 2.138 2.063 1.00 97.88 91 GLU A C 1
ATOM 699 O O . GLU A 1 91 ? -11.683 2.243 1.000 1.00 97.88 91 GLU A O 1
ATOM 704 N N . VAL A 1 92 ? -12.309 3.123 2.971 1.00 97.81 92 VAL A N 1
ATOM 705 C CA . VAL A 1 92 ? -11.532 4.364 2.807 1.00 97.81 92 VAL A CA 1
ATOM 706 C C . VAL A 1 92 ? -10.036 4.062 2.753 1.00 97.81 92 VAL A C 1
ATOM 708 O O . VAL A 1 92 ? -9.385 4.543 1.833 1.00 97.81 92 VAL A O 1
ATOM 711 N N . ILE A 1 93 ? -9.513 3.220 3.655 1.00 97.25 93 ILE A N 1
ATOM 712 C CA . ILE A 1 93 ? -8.104 2.784 3.625 1.00 97.25 93 ILE A CA 1
ATOM 713 C C . ILE A 1 93 ? -7.746 2.184 2.265 1.00 97.25 93 ILE A C 1
ATOM 715 O O . ILE A 1 93 ? -6.804 2.654 1.635 1.00 97.25 93 ILE A O 1
ATOM 719 N N . LYS A 1 94 ? -8.547 1.236 1.764 1.00 96.62 94 LYS A N 1
ATOM 720 C CA . LYS A 1 94 ? -8.304 0.610 0.454 1.00 96.62 94 LYS A CA 1
ATOM 721 C C . LYS A 1 94 ? -8.253 1.632 -0.681 1.00 96.62 94 LYS A C 1
ATOM 723 O O . LYS A 1 94 ? -7.363 1.586 -1.519 1.00 96.62 94 LYS A O 1
ATOM 728 N N . LYS A 1 95 ? -9.184 2.591 -0.701 1.00 97.19 95 LYS A N 1
ATOM 729 C CA . LYS A 1 95 ? -9.192 3.658 -1.717 1.00 97.19 95 LYS A CA 1
ATOM 730 C C . LYS A 1 95 ? -7.986 4.588 -1.592 1.00 97.19 95 LYS A C 1
ATOM 732 O O . LYS A 1 95 ? -7.498 5.080 -2.607 1.00 97.19 95 LYS A O 1
ATOM 737 N N . THR A 1 96 ? -7.522 4.852 -0.371 1.00 97.19 96 THR A N 1
ATOM 738 C CA . THR A 1 96 ? -6.297 5.620 -0.129 1.00 97.19 96 THR A CA 1
ATOM 739 C C . THR A 1 96 ? -5.076 4.866 -0.652 1.00 97.19 96 THR A C 1
ATOM 741 O O . THR A 1 96 ? -4.282 5.465 -1.368 1.00 97.19 96 THR A O 1
ATOM 744 N N . GLU A 1 97 ? -4.970 3.564 -0.388 1.00 95.19 97 GLU A N 1
ATOM 745 C CA . GLU A 1 97 ? -3.896 2.699 -0.897 1.00 95.19 97 GLU A CA 1
ATOM 746 C C . GLU A 1 97 ? -3.896 2.635 -2.433 1.00 95.19 97 GLU A C 1
ATOM 748 O O . GLU A 1 97 ? -2.865 2.873 -3.060 1.00 95.19 97 GLU A O 1
ATOM 753 N N . ASP A 1 98 ? -5.063 2.453 -3.063 1.00 94.56 98 ASP A N 1
ATOM 754 C CA . ASP A 1 98 ? -5.205 2.532 -4.525 1.00 94.56 98 ASP A CA 1
ATOM 755 C C . ASP A 1 98 ? -4.744 3.897 -5.071 1.00 94.56 98 ASP A C 1
ATOM 757 O O . ASP A 1 98 ? -4.168 3.996 -6.158 1.00 94.56 98 ASP A O 1
ATOM 761 N N . GLY A 1 99 ? -5.020 4.973 -4.327 1.00 95.69 99 GLY A N 1
ATOM 762 C CA . GLY A 1 99 ? -4.556 6.323 -4.634 1.00 95.69 99 GLY A CA 1
ATOM 763 C C . GLY A 1 99 ? -3.036 6.454 -4.547 1.00 95.69 99 GLY A C 1
ATOM 764 O O . GLY A 1 99 ? -2.430 7.008 -5.458 1.00 95.69 99 GLY A O 1
ATOM 765 N N . MET A 1 100 ? -2.412 5.902 -3.504 1.00 95.81 100 MET A N 1
ATOM 766 C CA . MET A 1 100 ? -0.954 5.895 -3.315 1.00 95.81 100 MET A CA 1
ATOM 767 C C . MET A 1 100 ? -0.235 5.180 -4.465 1.00 95.81 100 MET A C 1
ATOM 769 O O . MET A 1 100 ? 0.756 5.689 -4.997 1.00 95.81 100 MET A O 1
ATOM 773 N N . VAL A 1 101 ? -0.774 4.042 -4.911 1.00 93.88 101 VAL A N 1
ATOM 774 C CA . VAL A 1 101 ? -0.241 3.301 -6.063 1.00 93.88 101 VAL A CA 1
ATOM 775 C C . VAL A 1 101 ? -0.315 4.144 -7.339 1.00 93.88 101 VAL A C 1
ATOM 777 O O . VAL A 1 101 ? 0.669 4.250 -8.067 1.00 93.88 101 VAL A O 1
ATOM 780 N N . LYS A 1 102 ? -1.444 4.819 -7.591 1.00 94.56 102 LYS A N 1
ATOM 781 C CA . LYS A 1 102 ? -1.597 5.714 -8.754 1.00 94.56 102 LYS A CA 1
ATOM 782 C C . LYS A 1 102 ? -0.667 6.924 -8.693 1.00 94.56 102 LYS A C 1
ATOM 784 O O . LYS A 1 102 ? -0.106 7.300 -9.715 1.00 94.56 102 LYS A O 1
ATOM 789 N N . THR A 1 103 ? -0.487 7.521 -7.516 1.00 95.94 103 THR A N 1
ATOM 790 C CA . THR A 1 103 ? 0.473 8.615 -7.302 1.00 95.94 103 THR A CA 1
ATOM 791 C C . THR A 1 103 ? 1.888 8.172 -7.662 1.00 95.94 103 THR A C 1
ATOM 793 O O . THR A 1 103 ? 2.599 8.899 -8.348 1.00 95.94 103 THR A O 1
ATOM 796 N N . THR A 1 104 ? 2.267 6.954 -7.271 1.00 95.12 104 THR A N 1
ATOM 797 C CA . THR A 1 104 ? 3.567 6.366 -7.616 1.00 95.12 104 THR A CA 1
ATOM 798 C C . THR A 1 104 ? 3.701 6.147 -9.122 1.00 95.12 104 THR A C 1
ATOM 800 O O . THR A 1 104 ? 4.690 6.563 -9.717 1.00 95.12 104 THR A O 1
ATOM 803 N N . ASP A 1 105 ? 2.693 5.557 -9.768 1.00 93.25 105 ASP A N 1
ATOM 804 C CA . ASP A 1 105 ? 2.687 5.347 -11.220 1.00 93.25 105 ASP A CA 1
ATOM 805 C C . ASP A 1 105 ? 2.783 6.665 -12.007 1.00 93.25 105 ASP A C 1
ATOM 807 O O . ASP A 1 105 ? 3.505 6.738 -12.999 1.00 93.25 105 ASP A O 1
ATOM 811 N N . ASN A 1 106 ? 2.094 7.714 -11.554 1.00 94.62 106 ASN A N 1
ATOM 812 C CA . ASN A 1 106 ? 2.150 9.033 -12.182 1.00 94.62 106 ASN A CA 1
ATOM 813 C C . ASN A 1 106 ? 3.520 9.693 -12.002 1.00 94.62 106 ASN A C 1
ATOM 815 O O . ASN A 1 106 ? 4.051 10.243 -12.963 1.00 94.62 106 ASN A O 1
ATOM 819 N N . ALA A 1 107 ? 4.116 9.600 -10.810 1.00 95.94 107 ALA A N 1
ATOM 820 C CA . ALA A 1 107 ? 5.462 10.111 -10.565 1.00 95.94 107 ALA A CA 1
ATOM 821 C C . ALA A 1 107 ? 6.504 9.399 -11.441 1.00 95.94 107 ALA A C 1
ATOM 823 O O . ALA A 1 107 ? 7.390 10.039 -11.996 1.00 95.94 107 ALA A O 1
ATOM 824 N N . ARG A 1 108 ? 6.353 8.084 -11.639 1.00 93.69 108 ARG A N 1
ATOM 825 C CA . ARG A 1 108 ? 7.199 7.304 -12.551 1.00 93.69 108 ARG A CA 1
ATOM 826 C C . ARG A 1 108 ? 7.034 7.737 -14.005 1.00 93.69 108 ARG A C 1
ATOM 828 O O . ARG A 1 108 ? 8.020 7.888 -14.712 1.00 93.69 108 ARG A O 1
ATOM 835 N N . ALA A 1 109 ? 5.798 7.922 -14.461 1.00 92.50 109 ALA A N 1
ATOM 836 C CA . ALA A 1 109 ? 5.544 8.404 -15.816 1.00 92.50 109 ALA A CA 1
ATOM 837 C C . ALA A 1 109 ? 6.126 9.810 -16.034 1.00 92.50 109 ALA A C 1
ATOM 839 O O . ALA A 1 109 ? 6.634 10.089 -17.116 1.00 92.50 109 ALA A O 1
ATOM 840 N N . MET A 1 110 ? 6.079 10.664 -15.005 1.00 94.88 110 MET A N 1
ATOM 841 C CA . MET A 1 110 ? 6.686 11.992 -15.038 1.00 94.88 110 MET A CA 1
ATOM 842 C C . MET A 1 110 ? 8.208 11.908 -15.155 1.00 94.88 110 MET A C 1
ATOM 844 O O . MET A 1 110 ? 8.762 12.493 -16.074 1.00 94.88 110 MET A O 1
ATOM 848 N N . GLU A 1 111 ? 8.861 11.118 -14.304 1.00 94.50 111 GLU A N 1
ATOM 849 C CA . GLU A 1 111 ? 10.320 10.934 -14.324 1.00 94.50 111 GLU A CA 1
ATOM 850 C C . GLU A 1 111 ? 10.826 10.311 -15.642 1.00 94.50 111 GLU A C 1
ATOM 852 O O . GLU A 1 111 ? 11.921 10.628 -16.098 1.00 94.50 111 GLU A O 1
ATOM 857 N N . ASP A 1 112 ? 10.033 9.445 -16.293 1.00 91.75 112 ASP A N 1
ATOM 858 C CA . ASP A 1 112 ? 10.361 8.901 -17.627 1.00 91.75 112 ASP A CA 1
ATOM 859 C C . ASP A 1 112 ? 10.289 9.968 -18.730 1.00 91.75 112 ASP A C 1
ATOM 861 O O . ASP A 1 112 ? 11.007 9.874 -19.723 1.00 91.75 112 ASP A O 1
ATOM 865 N N . ALA A 1 113 ? 9.399 10.953 -18.584 1.00 92.19 113 ALA A N 1
ATOM 866 C CA . ALA A 1 113 ? 9.175 12.001 -19.576 1.00 92.19 113 ALA A CA 1
ATOM 867 C C . ALA A 1 113 ? 10.079 13.226 -19.368 1.00 92.19 113 ALA A C 1
ATOM 869 O O . ALA A 1 113 ? 10.517 13.839 -20.341 1.00 92.19 113 ALA A O 1
ATOM 870 N N . SER A 1 114 ? 10.328 13.585 -18.110 1.00 92.94 114 SER A N 1
ATOM 871 C CA . SER A 1 114 ? 11.078 14.757 -17.662 1.00 92.94 114 SER A CA 1
ATOM 872 C C . SER A 1 114 ? 11.865 14.362 -16.405 1.00 92.94 114 SER A C 1
ATOM 874 O O . SER A 1 114 ? 11.314 14.388 -15.302 1.00 92.94 114 SER A O 1
ATOM 876 N N . PRO A 1 115 ? 13.127 13.919 -16.555 1.00 91.31 115 PRO A N 1
ATOM 877 C CA . PRO A 1 115 ? 13.975 13.573 -15.419 1.00 91.31 115 PRO A CA 1
ATOM 878 C C . PRO A 1 115 ? 14.148 14.751 -14.456 1.00 91.31 115 PRO A C 1
ATOM 880 O O . PRO A 1 115 ? 14.350 15.883 -14.900 1.00 91.31 115 PRO A O 1
ATOM 883 N N . ASP A 1 116 ? 14.110 14.473 -13.151 1.00 87.69 116 ASP A N 1
ATOM 884 C CA . ASP A 1 116 ? 14.286 15.463 -12.077 1.00 87.69 116 ASP A CA 1
ATOM 885 C C . ASP A 1 116 ? 13.238 16.600 -12.089 1.00 87.69 116 ASP A C 1
ATOM 887 O O . ASP A 1 116 ? 13.489 17.713 -11.610 1.00 87.69 116 ASP A O 1
ATOM 891 N N . ASP A 1 117 ? 12.036 16.336 -12.617 1.00 92.88 117 ASP A N 1
ATOM 892 C CA . ASP A 1 117 ? 10.960 17.328 -12.661 1.00 92.88 117 ASP A CA 1
ATOM 893 C C . ASP A 1 117 ? 10.493 17.738 -11.252 1.00 92.88 117 ASP A C 1
ATOM 895 O O . ASP A 1 117 ? 10.234 16.908 -10.373 1.00 92.88 117 ASP A O 1
ATOM 899 N N . GLY A 1 118 ? 10.303 19.043 -11.038 1.00 91.50 118 GLY A N 1
ATOM 900 C CA . GLY A 1 118 ? 9.838 19.589 -9.761 1.00 91.50 118 GLY A CA 1
ATOM 901 C C . GLY A 1 118 ? 8.475 19.046 -9.308 1.00 91.50 118 GLY A C 1
ATOM 902 O O . GLY A 1 118 ? 8.219 18.975 -8.104 1.00 91.50 118 GLY A O 1
ATOM 903 N N . GLN A 1 119 ? 7.619 18.594 -10.234 1.00 92.06 119 GLN A N 1
ATOM 904 C CA . GLN A 1 119 ? 6.328 17.973 -9.915 1.00 92.06 119 GLN A CA 1
ATOM 905 C C . GLN A 1 119 ? 6.467 16.656 -9.137 1.00 92.06 119 GLN A C 1
ATOM 907 O O . GLN A 1 119 ? 5.542 16.257 -8.427 1.00 92.06 119 GLN A O 1
ATOM 912 N N . ILE A 1 120 ? 7.627 15.992 -9.185 1.00 94.00 120 ILE A N 1
ATOM 913 C CA . ILE A 1 120 ? 7.893 14.778 -8.398 1.00 94.00 120 ILE A CA 1
ATOM 914 C C . ILE A 1 120 ? 7.792 15.063 -6.896 1.00 94.00 120 ILE A C 1
ATOM 916 O O . ILE A 1 120 ? 7.261 14.241 -6.145 1.00 94.00 120 ILE A O 1
ATOM 920 N N . VAL A 1 121 ? 8.198 16.260 -6.464 1.00 93.88 121 VAL A N 1
ATOM 921 C CA . VAL A 1 121 ? 8.069 16.708 -5.069 1.00 93.88 121 VAL A CA 1
ATOM 922 C C . VAL A 1 121 ? 6.597 16.852 -4.666 1.00 93.88 121 VAL A C 1
ATOM 924 O O . VAL A 1 121 ? 6.228 16.570 -3.520 1.00 93.88 121 VAL A O 1
ATOM 927 N N . GLU A 1 122 ? 5.725 17.249 -5.595 1.00 95.50 122 GLU A N 1
ATOM 928 C CA . GLU A 1 122 ? 4.284 17.339 -5.343 1.00 95.50 122 GLU A CA 1
ATOM 929 C C . GLU A 1 122 ? 3.657 15.951 -5.182 1.00 95.50 122 GLU A C 1
ATOM 931 O O . GLU A 1 122 ? 2.882 15.738 -4.243 1.00 95.50 122 GLU A O 1
ATOM 936 N N . PHE A 1 123 ? 4.035 14.988 -6.032 1.00 96.56 123 PHE A N 1
ATOM 937 C CA . PHE A 1 123 ? 3.611 13.593 -5.886 1.00 96.56 123 PHE A CA 1
ATOM 938 C C . PHE A 1 123 ? 4.104 12.988 -4.569 1.00 96.56 123 PHE A C 1
ATOM 940 O O . PHE A 1 123 ? 3.325 12.343 -3.866 1.00 96.56 123 PHE A O 1
ATOM 947 N N . GLU A 1 124 ? 5.357 13.247 -4.190 1.00 95.75 124 GLU A N 1
ATOM 948 C CA . GLU A 1 124 ? 5.928 12.791 -2.922 1.00 95.75 124 GLU A CA 1
ATOM 949 C C . GLU A 1 124 ? 5.168 13.368 -1.720 1.00 95.75 124 GLU A C 1
ATOM 951 O O . GLU A 1 124 ? 4.761 12.640 -0.812 1.00 95.75 124 GLU A O 1
ATOM 956 N N . THR A 1 125 ? 4.892 14.673 -1.742 1.00 95.44 125 THR A N 1
ATOM 957 C CA . THR A 1 125 ? 4.097 15.336 -0.700 1.00 95.44 125 THR A CA 1
ATOM 958 C C . THR A 1 125 ? 2.676 14.762 -0.645 1.00 95.44 125 THR A C 1
ATOM 960 O O . THR A 1 125 ? 2.114 14.566 0.436 1.00 95.44 125 THR A O 1
ATOM 963 N N . GLY A 1 126 ? 2.075 14.475 -1.803 1.00 96.38 126 GLY A N 1
ATOM 964 C CA . GLY A 1 126 ? 0.771 13.824 -1.907 1.00 96.38 126 GLY A CA 1
ATOM 965 C C . GLY A 1 126 ? 0.760 12.423 -1.294 1.00 96.38 126 GLY A C 1
ATOM 966 O O . GLY A 1 126 ? -0.158 12.094 -0.540 1.00 96.38 126 GLY A O 1
ATOM 967 N N . LEU A 1 127 ? 1.799 11.624 -1.552 1.00 96.94 127 LEU A N 1
ATOM 968 C CA . LEU A 1 127 ? 1.971 10.296 -0.964 1.00 96.94 127 LEU A CA 1
ATOM 969 C C . LEU A 1 127 ? 2.105 10.368 0.562 1.00 96.94 127 LEU A C 1
ATOM 971 O O . LEU A 1 127 ? 1.409 9.641 1.268 1.00 96.94 127 LEU A O 1
ATOM 975 N N . GLN A 1 128 ? 2.944 11.269 1.079 1.00 95.44 128 GLN A N 1
ATOM 976 C CA . GLN A 1 128 ? 3.123 11.459 2.523 1.00 95.44 128 GLN A CA 1
ATOM 977 C C . GLN A 1 128 ? 1.795 11.811 3.212 1.00 95.44 128 GLN A C 1
ATOM 979 O O . GLN A 1 128 ? 1.444 11.213 4.229 1.00 95.44 128 GLN A O 1
ATOM 984 N N . ARG A 1 129 ? 0.994 12.707 2.621 1.00 96.00 129 ARG A N 1
ATOM 985 C CA . ARG A 1 129 ? -0.354 13.027 3.128 1.00 96.00 129 ARG A CA 1
ATOM 986 C C . ARG A 1 129 ? -1.297 11.823 3.095 1.00 96.00 129 ARG A C 1
ATOM 988 O O . ARG A 1 129 ? -2.131 11.674 3.986 1.00 96.00 129 ARG A O 1
ATOM 995 N N . ALA A 1 130 ? -1.194 10.972 2.075 1.00 96.81 130 ALA A N 1
ATOM 996 C CA . ALA A 1 130 ? -1.998 9.757 1.980 1.00 96.81 130 ALA A CA 1
ATOM 997 C C . ALA A 1 130 ? -1.620 8.733 3.066 1.00 96.81 130 ALA A C 1
ATOM 999 O O . ALA A 1 130 ? -2.519 8.161 3.686 1.00 96.81 130 ALA A O 1
ATOM 1000 N N . ILE A 1 131 ? -0.323 8.573 3.363 1.00 96.19 131 ILE A N 1
ATOM 1001 C CA . ILE A 1 131 ? 0.174 7.765 4.491 1.00 96.19 131 ILE A CA 1
ATOM 1002 C C . ILE A 1 131 ? -0.424 8.271 5.811 1.00 96.19 131 ILE A C 1
ATOM 1004 O O . ILE A 1 131 ? -0.990 7.485 6.576 1.00 96.19 131 ILE A O 1
ATOM 1008 N N . GLU A 1 132 ? -0.360 9.584 6.054 1.00 95.94 132 GLU A N 1
ATOM 1009 C CA . GLU A 1 132 ? -0.925 10.197 7.261 1.00 95.94 132 GLU A CA 1
ATOM 1010 C C . GLU A 1 132 ? -2.436 9.954 7.368 1.00 95.94 132 GLU A C 1
ATOM 1012 O O . GLU A 1 132 ? -2.933 9.527 8.414 1.00 95.94 132 GLU A O 1
ATOM 1017 N N . LEU A 1 133 ? -3.179 10.179 6.279 1.00 96.62 133 LEU A N 1
ATOM 1018 C CA . LEU A 1 133 ? -4.623 9.956 6.238 1.00 96.62 133 LEU A CA 1
ATOM 1019 C C . LEU A 1 133 ? -4.975 8.498 6.544 1.00 96.62 133 LEU A C 1
ATOM 1021 O O . LEU A 1 133 ? -5.862 8.248 7.365 1.00 96.62 133 LEU A O 1
ATOM 1025 N N . ARG A 1 134 ? -4.281 7.542 5.916 1.00 96.75 134 ARG A N 1
ATOM 1026 C CA . ARG A 1 134 ? -4.486 6.111 6.157 1.00 96.75 134 ARG A CA 1
ATOM 1027 C C . ARG A 1 134 ? -4.305 5.785 7.636 1.00 96.75 134 ARG A C 1
ATOM 1029 O O . ARG A 1 134 ? -5.174 5.137 8.218 1.00 96.75 134 ARG A O 1
ATOM 1036 N N . GLN A 1 135 ? -3.239 6.286 8.261 1.00 96.56 135 GLN A N 1
ATOM 1037 C CA . GLN A 1 135 ? -2.978 6.023 9.673 1.00 96.56 135 GLN A CA 1
ATOM 1038 C C . GLN A 1 135 ? -4.035 6.649 10.591 1.00 96.56 135 GLN A C 1
ATOM 1040 O O . GLN A 1 135 ? -4.482 6.009 11.541 1.00 96.56 135 GLN A O 1
ATOM 1045 N N . ILE A 1 136 ? -4.496 7.869 10.301 1.00 96.88 136 ILE A N 1
ATOM 1046 C CA . ILE A 1 136 ? -5.579 8.504 11.067 1.00 96.88 136 ILE A CA 1
ATOM 1047 C C . ILE A 1 136 ? -6.872 7.683 10.971 1.00 96.88 136 ILE A C 1
ATOM 1049 O O . ILE A 1 136 ? -7.597 7.542 11.960 1.00 96.88 136 ILE A O 1
ATOM 1053 N N . VAL A 1 137 ? -7.186 7.143 9.790 1.00 97.81 137 VAL A N 1
ATOM 1054 C CA . VAL A 1 137 ? -8.355 6.273 9.604 1.00 97.81 137 VAL A CA 1
ATOM 1055 C C . VAL A 1 137 ? -8.170 4.948 10.348 1.00 97.81 137 VAL A C 1
ATOM 1057 O O . VAL A 1 137 ? -9.110 4.509 11.013 1.00 97.81 137 VAL A O 1
ATOM 1060 N N . GLN A 1 138 ? -6.971 4.361 10.321 1.00 97.56 138 GLN A N 1
ATOM 1061 C CA . GLN A 1 138 ? -6.654 3.138 11.061 1.00 97.56 138 GLN A CA 1
ATOM 1062 C C . GLN A 1 138 ? -6.815 3.331 12.573 1.00 97.56 138 GLN A C 1
ATOM 1064 O O . GLN A 1 138 ? -7.517 2.557 13.212 1.00 97.56 138 GLN A O 1
ATOM 1069 N N . ILE A 1 139 ? -6.303 4.432 13.133 1.00 97.81 139 ILE A N 1
ATOM 1070 C CA . ILE A 1 139 ? -6.491 4.779 14.552 1.00 97.81 139 ILE A CA 1
ATOM 1071 C C . ILE A 1 139 ? -7.981 4.823 14.919 1.00 97.81 139 ILE A C 1
ATOM 1073 O O . ILE A 1 139 ? -8.381 4.351 15.982 1.00 97.81 139 ILE A O 1
ATOM 1077 N N . LYS A 1 140 ? -8.828 5.391 14.052 1.00 97.94 140 LYS A N 1
ATOM 1078 C CA . LYS A 1 140 ? -10.279 5.435 14.289 1.00 97.94 140 LYS A CA 1
ATOM 1079 C C . LYS A 1 140 ? -10.910 4.044 14.242 1.00 97.94 140 LYS A C 1
ATOM 1081 O O . LYS A 1 140 ? -11.796 3.778 15.050 1.00 97.94 140 LYS A O 1
ATOM 1086 N N . ILE A 1 141 ? -10.472 3.183 13.324 1.00 98.06 141 ILE A N 1
ATOM 1087 C CA . ILE A 1 141 ? -10.897 1.778 13.262 1.00 98.06 141 ILE A CA 1
ATOM 1088 C C . ILE A 1 141 ? -10.530 1.060 14.559 1.00 98.06 141 ILE A C 1
ATOM 1090 O O . ILE A 1 141 ? -11.407 0.448 15.160 1.00 98.06 141 ILE A O 1
ATOM 1094 N N . ASP A 1 142 ? -9.291 1.201 15.027 1.00 97.94 142 ASP A N 1
ATOM 1095 C CA . ASP A 1 142 ? -8.809 0.521 16.231 1.00 97.94 142 ASP A CA 1
ATOM 1096 C C . ASP A 1 142 ? -9.626 0.928 17.464 1.00 97.94 142 ASP A C 1
ATOM 1098 O O . ASP A 1 142 ? -10.072 0.077 18.229 1.00 97.94 142 ASP A O 1
ATOM 1102 N N . VAL A 1 143 ? -9.922 2.226 17.620 1.00 97.75 143 VAL A N 1
ATOM 1103 C CA . VAL A 1 143 ? -10.776 2.712 18.720 1.00 97.75 143 VAL A CA 1
ATOM 1104 C C . VAL A 1 143 ? -12.199 2.148 18.619 1.00 97.75 143 VAL A C 1
ATOM 1106 O O . VAL A 1 143 ? -12.784 1.778 19.638 1.00 97.75 143 VAL A O 1
ATOM 1109 N N . LEU A 1 144 ? -12.778 2.058 17.417 1.00 96.19 144 LEU A N 1
ATOM 1110 C CA . LEU A 1 144 ? -14.106 1.458 17.233 1.00 96.19 144 LEU A CA 1
ATOM 1111 C C . LEU A 1 144 ? -14.106 -0.044 17.528 1.00 96.19 144 LEU A C 1
ATOM 1113 O O . LEU A 1 144 ? -15.072 -0.542 18.109 1.00 96.19 144 LEU A O 1
ATOM 1117 N N . ASP A 1 145 ? -13.055 -0.759 17.140 1.00 96.06 145 ASP A N 1
ATOM 1118 C CA . ASP A 1 145 ? -12.920 -2.195 17.378 1.00 96.06 145 ASP A CA 1
ATOM 1119 C C . ASP A 1 145 ? -12.715 -2.481 18.880 1.00 96.06 145 ASP A C 1
ATOM 1121 O O . ASP A 1 145 ? -13.365 -3.376 19.425 1.00 96.06 145 ASP A O 1
ATOM 1125 N N . GLU A 1 146 ? -11.946 -1.651 19.595 1.00 95.50 146 GLU A N 1
ATOM 1126 C CA . GLU A 1 146 ? -11.830 -1.687 21.062 1.00 95.50 146 GLU A CA 1
ATOM 1127 C C . GLU A 1 146 ? -13.180 -1.445 21.758 1.00 95.50 146 GLU A C 1
ATOM 1129 O O . GLU A 1 146 ? -13.560 -2.178 22.675 1.00 95.50 146 GLU A O 1
ATOM 1134 N N . MET A 1 147 ? -13.944 -0.442 21.311 1.00 94.31 147 MET A N 1
ATOM 1135 C CA . MET A 1 147 ? -15.285 -0.174 21.844 1.00 94.31 147 MET A CA 1
ATOM 1136 C C . MET A 1 147 ? -16.236 -1.351 21.595 1.00 94.31 147 MET A C 1
ATOM 1138 O O . MET A 1 147 ? -16.969 -1.753 22.499 1.00 94.31 147 MET A O 1
ATOM 1142 N N . GLN A 1 148 ? -16.204 -1.948 20.399 1.00 92.62 148 GLN A N 1
ATOM 1143 C CA . GLN A 1 148 ? -16.994 -3.142 20.084 1.00 92.62 148 GLN A CA 1
ATOM 1144 C C . GLN A 1 148 ? -16.613 -4.334 20.967 1.00 92.62 148 GLN A C 1
ATOM 1146 O O . GLN A 1 148 ? -17.497 -5.088 21.379 1.00 92.62 148 GLN A O 1
ATOM 1151 N N . MET A 1 149 ? -15.323 -4.518 21.254 1.00 92.81 149 MET A N 1
ATOM 1152 C CA . MET A 1 149 ? -14.839 -5.586 22.128 1.00 92.81 149 MET A CA 1
ATOM 1153 C C . MET A 1 149 ? -15.390 -5.427 23.551 1.00 92.81 149 MET A C 1
ATOM 1155 O O . MET A 1 149 ? -16.046 -6.343 24.047 1.00 92.81 149 MET A O 1
ATOM 1159 N N . ARG A 1 150 ? -15.261 -4.233 24.145 1.00 92.75 150 ARG A N 1
ATOM 1160 C CA . ARG A 1 150 ? -15.812 -3.899 25.475 1.00 92.75 150 ARG A CA 1
ATOM 1161 C C . ARG A 1 150 ? -17.319 -4.158 25.565 1.00 92.75 150 ARG A C 1
ATOM 1163 O O . ARG A 1 150 ? -17.812 -4.769 26.518 1.00 92.75 150 ARG A O 1
ATOM 1170 N N . MET A 1 151 ? -18.062 -3.772 24.525 1.00 91.38 151 MET A N 1
ATOM 1171 C CA . MET A 1 151 ? -19.500 -4.041 24.444 1.00 91.38 151 MET A CA 1
ATOM 1172 C C . MET A 1 151 ? -19.808 -5.543 24.413 1.00 91.38 151 MET A C 1
ATOM 1174 O O . MET A 1 151 ? -20.727 -5.986 25.099 1.00 91.38 151 MET A O 1
ATOM 1178 N N . ARG A 1 152 ? -19.055 -6.352 23.653 1.00 90.44 152 ARG A N 1
ATOM 1179 C CA . ARG A 1 152 ? -19.244 -7.817 23.614 1.00 90.44 152 ARG A CA 1
ATOM 1180 C C . ARG A 1 152 ? -18.994 -8.459 24.978 1.00 90.44 152 ARG A C 1
ATOM 1182 O O . ARG A 1 152 ? -19.736 -9.362 25.369 1.00 90.44 152 ARG A O 1
ATOM 1189 N N . GLU A 1 153 ? -18.004 -7.972 25.716 1.00 91.88 153 GLU A N 1
ATOM 1190 C CA . GLU A 1 153 ? -17.618 -8.512 27.024 1.00 91.88 153 GLU A CA 1
ATOM 1191 C C . GLU A 1 153 ? -18.694 -8.301 28.089 1.00 91.88 153 GLU A C 1
ATOM 1193 O O . GLU A 1 153 ? -19.008 -9.194 28.875 1.00 91.88 153 GLU A O 1
ATOM 1198 N N . GLY A 1 154 ? -19.368 -7.162 28.106 1.00 88.94 154 GLY A N 1
ATOM 1199 C CA . GLY A 1 154 ? -20.121 -6.811 29.313 1.00 88.94 154 GLY A CA 1
ATOM 1200 C C . GLY A 1 154 ? -20.589 -5.390 29.336 1.00 88.94 154 GLY A C 1
ATOM 1201 O O . GLY A 1 154 ? -21.646 -5.093 29.886 1.00 88.94 154 GLY A O 1
ATOM 1202 N N . GLU A 1 155 ? -19.750 -4.535 28.778 1.00 90.44 155 GLU A N 1
ATOM 1203 C CA . GLU A 1 155 ? -19.680 -3.170 29.214 1.00 90.44 155 GLU A CA 1
ATOM 1204 C C . GLU A 1 155 ? -20.729 -2.315 28.521 1.00 90.44 155 GLU A C 1
ATOM 1206 O O . GLU A 1 155 ? -20.942 -2.386 27.310 1.00 90.44 155 GLU A O 1
ATOM 1211 N N . SER A 1 156 ? -21.388 -1.490 29.324 1.00 88.25 156 SER A N 1
ATOM 1212 C CA . SER A 1 15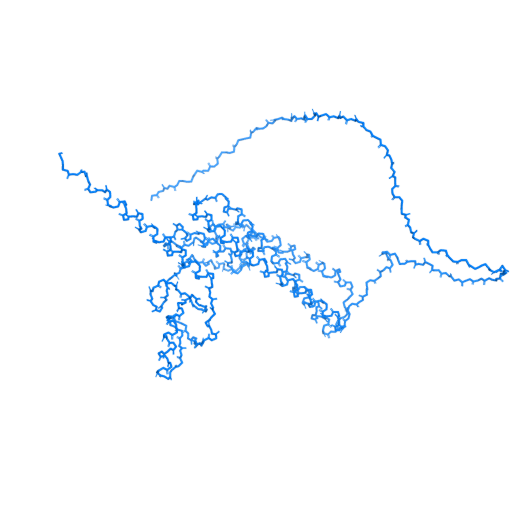6 ? -22.286 -0.459 28.842 1.00 88.25 156 SER A CA 1
ATOM 1213 C C . SER A 1 156 ? -21.500 0.839 28.698 1.00 88.25 156 SER A C 1
ATOM 1215 O O . SER A 1 156 ? -21.073 1.418 29.696 1.00 88.25 156 SER A O 1
ATOM 1217 N N . LEU A 1 157 ? -21.309 1.308 27.467 1.00 87.81 157 LEU A N 1
ATOM 1218 C CA . LEU A 1 157 ? -20.537 2.517 27.189 1.00 87.81 157 LEU A CA 1
ATOM 1219 C C . LEU A 1 157 ? -21.411 3.763 27.372 1.00 87.81 157 LEU A C 1
ATOM 1221 O O . LEU A 1 157 ? -22.330 4.000 26.590 1.00 87.81 157 LEU A O 1
ATOM 1225 N N . VAL A 1 158 ? -21.109 4.570 28.387 1.00 88.81 158 VAL A N 1
ATOM 1226 C CA . VAL A 1 158 ? -21.717 5.896 28.608 1.00 88.81 158 VAL A CA 1
ATOM 1227 C C . VAL A 1 158 ? -20.923 6.954 27.838 1.00 88.81 158 VAL A C 1
ATOM 1229 O O . VAL A 1 158 ? -19.697 6.866 27.773 1.00 88.81 158 VAL A O 1
ATOM 1232 N N . ASP A 1 159 ? -21.599 7.932 27.233 1.00 89.38 159 ASP A N 1
ATOM 1233 C CA . ASP A 1 159 ? -20.985 8.986 26.406 1.00 89.38 159 ASP A CA 1
ATOM 1234 C C . ASP A 1 159 ? -20.070 8.427 25.298 1.00 89.38 159 ASP A C 1
ATOM 1236 O O . ASP A 1 159 ? -18.966 8.923 25.047 1.00 89.38 159 ASP A O 1
ATOM 1240 N N . ALA A 1 160 ? -20.495 7.346 24.635 1.00 90.12 160 ALA A N 1
ATOM 1241 C CA . ALA A 1 160 ? -19.671 6.613 23.672 1.00 90.12 160 ALA A CA 1
ATOM 1242 C C . ALA A 1 160 ? -19.092 7.513 22.561 1.00 90.12 160 ALA A C 1
ATOM 1244 O O . ALA A 1 160 ? -17.937 7.346 22.168 1.00 90.12 160 ALA A O 1
ATOM 1245 N N . GLY A 1 161 ? -19.854 8.510 22.095 1.00 90.81 161 GLY A N 1
ATOM 1246 C CA . GLY A 1 161 ? -19.378 9.491 21.115 1.00 90.81 161 GLY A CA 1
ATOM 1247 C C . GLY A 1 161 ? -18.239 10.367 21.647 1.00 90.81 161 GLY A C 1
ATOM 1248 O O . GLY A 1 161 ? -17.254 10.605 20.942 1.00 90.81 161 GLY A O 1
ATOM 1249 N N . LYS A 1 162 ? -18.324 10.794 22.913 1.00 93.19 162 LYS A N 1
ATOM 1250 C CA . LYS A 1 162 ? -17.267 11.555 23.589 1.00 93.19 162 LYS A CA 1
ATOM 1251 C C . LYS A 1 162 ? -16.022 10.698 23.800 1.00 93.19 162 LYS A C 1
ATOM 1253 O O . LYS A 1 162 ? -14.930 11.163 23.483 1.00 93.19 162 LYS A O 1
ATOM 1258 N N . GLN A 1 163 ? -16.184 9.451 24.257 1.00 93.44 163 GLN A N 1
ATOM 1259 C CA . GLN A 1 163 ? -15.071 8.506 24.414 1.00 93.44 163 GLN A CA 1
ATOM 1260 C C . GLN A 1 163 ? -14.356 8.260 23.082 1.00 93.44 163 GLN A C 1
ATOM 1262 O O . GLN A 1 163 ? -13.135 8.384 23.010 1.00 93.44 163 GLN A O 1
ATOM 1267 N N . PHE A 1 164 ? -15.108 7.979 22.012 1.00 95.75 164 PHE A N 1
ATOM 1268 C CA . PHE A 1 164 ? -14.548 7.792 20.675 1.00 95.75 164 PHE A CA 1
ATOM 1269 C C . PHE A 1 164 ? -13.749 9.020 20.233 1.00 95.75 164 PHE A C 1
ATOM 1271 O O . PHE A 1 164 ? -12.585 8.899 19.846 1.00 95.75 164 PHE A O 1
ATOM 1278 N N . LYS A 1 165 ? -14.353 10.213 20.316 1.00 96.50 165 LYS A N 1
ATOM 1279 C CA . LYS A 1 165 ? -13.712 11.466 19.902 1.00 96.50 165 LYS A CA 1
ATOM 1280 C C . LYS A 1 165 ? -12.445 11.729 20.708 1.00 96.50 165 LYS A C 1
ATOM 1282 O O . LYS A 1 165 ? -11.404 11.988 20.123 1.00 96.50 165 LYS A O 1
ATOM 1287 N N . GLN A 1 166 ? -12.506 11.621 22.031 1.00 96.75 166 GLN A N 1
ATOM 1288 C CA . GLN A 1 166 ? -11.365 11.892 22.899 1.00 96.75 166 GLN A CA 1
ATOM 1289 C C . GLN A 1 166 ? -10.208 10.920 22.641 1.00 96.75 166 GLN A C 1
ATOM 1291 O O . GLN A 1 166 ? -9.077 11.359 22.441 1.00 96.75 166 GLN A O 1
ATOM 1296 N N . THR A 1 167 ? -10.485 9.615 22.602 1.00 97.31 167 THR A N 1
ATOM 1297 C CA . THR A 1 167 ? -9.451 8.590 22.412 1.00 97.31 167 THR A CA 1
ATOM 1298 C C . THR A 1 167 ? -8.845 8.661 21.015 1.00 97.31 167 THR A C 1
ATOM 1300 O O . THR A 1 167 ? -7.622 8.673 20.881 1.00 97.31 167 THR A O 1
ATOM 1303 N N . SER A 1 168 ? -9.676 8.760 19.971 1.00 97.75 168 SER A N 1
ATOM 1304 C CA . SER A 1 168 ? -9.185 8.842 18.591 1.00 97.75 168 SER A CA 1
ATOM 1305 C C . SER A 1 168 ? -8.437 10.148 18.318 1.00 97.75 168 SER A C 1
ATOM 1307 O O . SER A 1 168 ? -7.384 10.105 17.691 1.00 97.75 168 SER A O 1
ATOM 1309 N N . SER A 1 169 ? -8.909 11.294 18.826 1.00 97.62 169 SER A N 1
ATOM 1310 C CA . SER A 1 169 ? -8.201 12.573 18.683 1.00 97.62 169 SER A CA 1
ATOM 1311 C C . SER A 1 169 ? -6.883 12.595 19.445 1.00 97.62 169 SER A C 1
ATOM 1313 O O . SER A 1 169 ? -5.912 13.110 18.905 1.00 97.62 169 SER A O 1
ATOM 1315 N N . LYS A 1 170 ? -6.820 12.019 20.654 1.00 98.06 170 LYS A N 1
ATOM 1316 C CA . LYS A 1 170 ? -5.565 11.906 21.407 1.00 98.06 170 LYS A CA 1
ATOM 1317 C C . LYS A 1 170 ? -4.543 11.075 20.628 1.00 98.06 170 LYS A C 1
ATOM 1319 O O . LYS A 1 170 ? -3.482 11.584 20.302 1.00 98.06 170 LYS A O 1
ATOM 1324 N N . ARG A 1 171 ? -4.901 9.847 20.235 1.00 97.88 171 ARG A N 1
ATOM 1325 C CA . ARG A 1 171 ? -4.008 8.964 19.462 1.00 97.88 171 ARG A CA 1
ATOM 1326 C C . ARG A 1 171 ? -3.604 9.572 18.116 1.00 97.88 171 ARG A C 1
ATOM 1328 O O . ARG A 1 171 ? -2.466 9.416 17.689 1.00 97.88 171 ARG A O 1
ATOM 1335 N N . ALA A 1 172 ? -4.521 10.273 17.446 1.00 96.94 172 ALA A N 1
ATOM 1336 C CA . ALA A 1 172 ? -4.212 10.979 16.207 1.00 96.94 172 ALA A CA 1
ATOM 1337 C C . ALA A 1 172 ? -3.251 12.153 16.439 1.00 96.94 172 ALA A C 1
ATOM 1339 O O . ALA A 1 172 ? -2.347 12.339 15.635 1.00 96.94 172 ALA A O 1
ATOM 1340 N N . ALA A 1 173 ? -3.407 12.919 17.522 1.00 97.38 173 ALA A N 1
ATOM 1341 C CA . ALA A 1 173 ? -2.471 13.982 17.883 1.00 97.38 173 ALA A CA 1
ATOM 1342 C C . ALA A 1 173 ? -1.082 13.415 18.211 1.00 97.38 173 ALA A C 1
ATOM 1344 O O . ALA A 1 173 ? -0.095 13.913 17.676 1.00 97.38 173 ALA A O 1
ATOM 1345 N N . ASP A 1 174 ? -1.022 12.330 18.990 1.00 95.25 174 ASP A N 1
ATOM 1346 C CA . ASP A 1 174 ? 0.222 11.625 19.322 1.00 95.25 174 ASP A CA 1
ATOM 1347 C C . ASP A 1 174 ? 0.938 11.136 18.047 1.00 95.25 174 ASP A C 1
ATOM 1349 O O . ASP A 1 174 ? 2.151 11.273 17.913 1.00 95.25 174 ASP A O 1
ATOM 1353 N N . TYR A 1 175 ? 0.195 10.610 17.066 1.00 94.94 175 TYR A N 1
ATOM 1354 C CA . TYR A 1 175 ? 0.755 10.237 15.763 1.00 94.94 175 TYR A CA 1
ATOM 1355 C C . TYR A 1 175 ? 1.197 11.451 14.935 1.00 94.94 175 TYR A C 1
ATOM 1357 O O . TYR A 1 175 ? 2.262 11.426 14.322 1.00 94.94 175 TYR A O 1
ATOM 1365 N N . MET A 1 176 ? 0.396 12.516 14.894 1.00 94.56 176 MET A N 1
ATOM 1366 C CA . MET A 1 176 ? 0.698 13.700 14.087 1.00 94.56 176 MET A CA 1
ATOM 1367 C C . MET A 1 176 ? 1.901 14.486 14.604 1.00 94.56 176 MET A C 1
ATOM 1369 O O . MET A 1 176 ? 2.551 15.143 13.791 1.00 94.56 176 MET A O 1
ATOM 1373 N N . ALA A 1 177 ? 2.198 14.382 15.902 1.00 93.62 177 ALA A N 1
ATOM 1374 C CA . ALA A 1 177 ? 3.383 14.948 16.537 1.00 93.62 177 ALA A CA 1
ATOM 1375 C C . ALA A 1 177 ? 4.689 14.232 16.150 1.00 93.62 177 ALA A C 1
ATOM 1377 O O . ALA A 1 177 ? 5.760 14.775 16.385 1.00 93.62 177 ALA A O 1
ATOM 1378 N N . LYS A 1 178 ? 4.619 13.037 15.545 1.00 91.38 178 LYS A N 1
ATOM 1379 C CA . LYS A 1 178 ? 5.804 12.334 15.040 1.00 91.38 178 LYS A CA 1
ATOM 1380 C C . LYS A 1 178 ? 6.430 13.081 13.863 1.00 91.38 178 LYS A C 1
ATOM 1382 O O . LYS A 1 178 ? 5.719 13.681 13.045 1.00 91.38 178 LYS A O 1
ATOM 1387 N N . SER A 1 179 ? 7.747 12.945 13.723 1.00 91.62 179 SER A N 1
ATOM 1388 C CA . SER A 1 179 ? 8.479 13.460 12.569 1.00 91.62 179 SER A CA 1
ATOM 1389 C C . SER A 1 179 ? 7.968 12.840 11.259 1.00 91.62 179 SER A C 1
ATOM 1391 O O . SER A 1 179 ? 7.360 11.761 11.224 1.00 91.62 179 SER A O 1
ATOM 1393 N N . LYS A 1 180 ? 8.243 13.509 10.134 1.00 90.56 180 LYS A N 1
ATOM 1394 C CA . LYS A 1 180 ? 7.920 12.968 8.803 1.00 90.56 180 LYS A CA 1
ATOM 1395 C C . LYS A 1 180 ? 8.618 11.633 8.544 1.00 90.56 180 LYS A C 1
ATOM 1397 O O . LYS A 1 180 ? 8.003 10.740 7.961 1.00 90.56 180 LYS A O 1
ATOM 1402 N N . ARG A 1 181 ? 9.876 11.505 8.981 1.00 89.62 181 ARG A N 1
ATOM 1403 C CA . ARG A 1 181 ? 10.674 10.285 8.837 1.00 89.62 181 ARG A CA 1
ATOM 1404 C C . ARG A 1 181 ? 9.983 9.129 9.544 1.00 89.62 181 ARG A C 1
ATOM 1406 O O . ARG A 1 181 ? 9.641 8.141 8.902 1.00 89.62 181 ARG A O 1
ATOM 1413 N N . MET A 1 182 ? 9.676 9.321 10.822 1.00 88.75 182 MET A N 1
ATOM 1414 C CA . MET A 1 182 ? 9.039 8.318 11.660 1.00 88.75 182 MET A CA 1
ATOM 1415 C C . MET A 1 182 ? 7.677 7.890 11.088 1.00 88.75 182 MET A C 1
ATOM 1417 O O . MET A 1 182 ? 7.371 6.702 11.008 1.00 88.75 182 MET A O 1
ATOM 1421 N N . LYS A 1 183 ? 6.856 8.834 10.609 1.00 91.69 183 LYS A N 1
ATOM 1422 C CA . LYS A 1 183 ? 5.571 8.518 9.952 1.00 91.69 183 LYS A CA 1
ATOM 1423 C C . LYS A 1 183 ? 5.731 7.626 8.721 1.00 91.69 183 LYS A C 1
ATOM 1425 O O . LYS A 1 183 ? 4.914 6.729 8.530 1.00 91.69 183 LYS A O 1
ATOM 1430 N N . CYS A 1 184 ? 6.750 7.876 7.904 1.00 89.69 184 CYS A N 1
ATOM 1431 C CA . CYS A 1 184 ? 7.020 7.091 6.702 1.00 89.69 184 CYS A CA 1
ATOM 1432 C C . CYS A 1 184 ? 7.686 5.742 7.015 1.00 89.69 184 CYS A C 1
ATOM 1434 O O . CYS A 1 184 ? 7.515 4.790 6.262 1.00 89.69 184 CYS A O 1
ATOM 1436 N N . GLU A 1 185 ? 8.400 5.635 8.132 1.00 86.31 185 GLU A N 1
ATOM 1437 C CA . GLU A 1 185 ? 8.965 4.378 8.625 1.00 86.31 185 GLU A CA 1
ATOM 1438 C C . GLU A 1 185 ? 7.882 3.424 9.149 1.00 86.31 185 GLU A C 1
ATOM 1440 O O . GLU A 1 185 ? 7.853 2.250 8.783 1.00 86.31 185 GLU A O 1
ATOM 1445 N N . TYR A 1 186 ? 6.901 3.943 9.899 1.00 83.62 186 TYR A N 1
ATOM 1446 C CA . TYR A 1 186 ? 5.716 3.173 10.309 1.00 83.62 186 TYR A CA 1
ATOM 1447 C C . TYR A 1 186 ? 4.870 2.680 9.127 1.00 83.62 186 TYR A C 1
ATOM 1449 O O . TYR A 1 186 ? 4.077 1.749 9.274 1.00 83.62 186 TYR A O 1
ATOM 1457 N N . ALA A 1 187 ? 5.033 3.290 7.955 1.00 83.38 187 ALA A N 1
ATOM 1458 C CA . ALA A 1 187 ? 4.302 2.987 6.735 1.00 83.38 187 ALA A CA 1
ATOM 1459 C C . ALA A 1 187 ? 4.897 1.783 5.974 1.00 83.38 187 ALA A C 1
ATOM 1461 O O . ALA A 1 187 ? 4.973 1.796 4.757 1.00 83.38 187 ALA A O 1
ATOM 1462 N N . GLN A 1 188 ? 5.395 0.764 6.681 1.00 79.69 188 GLN A N 1
ATOM 1463 C CA . GLN A 1 188 ? 5.737 -0.559 6.128 1.00 79.69 188 GLN A CA 1
ATOM 1464 C C . GLN A 1 188 ? 6.551 -0.564 4.809 1.00 79.69 188 GLN A C 1
ATOM 1466 O O . GLN A 1 188 ? 6.440 -1.494 4.017 1.00 79.69 188 GLN A O 1
ATOM 1471 N N . GLY A 1 189 ? 7.385 0.453 4.574 1.00 85.19 189 GLY A N 1
ATOM 1472 C CA . GLY A 1 189 ? 8.215 0.573 3.373 1.00 85.19 189 GLY A CA 1
ATOM 1473 C C . GLY A 1 189 ? 7.591 1.296 2.167 1.00 85.19 189 GLY A C 1
ATOM 1474 O O . GLY A 1 189 ? 8.311 1.523 1.201 1.00 85.19 189 GLY A O 1
ATOM 1475 N N . GLU A 1 190 ? 6.334 1.756 2.193 1.00 90.50 190 GLU A N 1
ATOM 1476 C CA . GLU A 1 190 ? 5.683 2.307 0.981 1.00 90.50 190 GLU A CA 1
ATOM 1477 C C . GLU A 1 190 ? 6.351 3.577 0.442 1.00 90.50 190 GLU A C 1
ATOM 1479 O O . GLU A 1 190 ? 6.409 3.798 -0.768 1.00 90.50 190 GLU A O 1
ATOM 1484 N N . TYR A 1 191 ? 6.886 4.422 1.327 1.00 92.44 191 TYR A N 1
ATOM 1485 C CA . TYR A 1 191 ? 7.658 5.586 0.893 1.00 92.44 191 TYR A CA 1
ATOM 1486 C C . TYR A 1 191 ? 8.971 5.168 0.212 1.00 92.44 191 TYR A C 1
ATOM 1488 O O . TYR A 1 191 ? 9.377 5.768 -0.785 1.00 92.44 191 TYR A O 1
ATOM 1496 N N . ILE A 1 192 ? 9.634 4.126 0.721 1.00 89.88 192 ILE A N 1
ATOM 1497 C CA . ILE A 1 192 ? 10.860 3.608 0.109 1.00 89.88 192 ILE A CA 1
ATOM 1498 C C . ILE A 1 192 ? 10.557 2.946 -1.228 1.00 89.88 192 ILE A C 1
ATOM 1500 O O . ILE A 1 192 ? 11.299 3.166 -2.183 1.00 89.88 192 ILE A O 1
ATOM 1504 N N . ASP A 1 193 ? 9.446 2.223 -1.339 1.00 90.06 193 ASP A N 1
ATOM 1505 C CA . ASP A 1 193 ? 8.981 1.665 -2.607 1.00 90.06 193 ASP A CA 1
ATOM 1506 C C . ASP A 1 193 ? 8.711 2.768 -3.633 1.00 90.06 193 ASP A C 1
ATOM 1508 O O . ASP A 1 193 ? 9.103 2.633 -4.794 1.00 90.06 193 ASP A O 1
ATOM 1512 N N . PHE A 1 194 ? 8.110 3.886 -3.214 1.00 93.75 194 PHE A N 1
ATOM 1513 C CA . PHE A 1 194 ? 7.924 5.063 -4.061 1.00 93.75 194 PHE A CA 1
ATOM 1514 C C . PHE A 1 194 ? 9.261 5.621 -4.564 1.00 93.75 194 PHE A C 1
ATOM 1516 O O . PHE A 1 194 ? 9.448 5.743 -5.777 1.00 93.75 194 PHE A O 1
ATOM 1523 N N . ARG A 1 195 ? 10.219 5.899 -3.665 1.00 93.06 195 ARG A N 1
ATOM 1524 C CA . ARG A 1 195 ? 11.537 6.441 -4.051 1.00 93.06 195 ARG A CA 1
ATOM 1525 C C . ARG A 1 195 ? 12.309 5.471 -4.938 1.00 93.06 195 ARG A C 1
ATOM 1527 O O . ARG A 1 195 ? 12.843 5.886 -5.961 1.00 93.06 195 ARG A O 1
ATOM 1534 N N . THR A 1 196 ? 12.289 4.184 -4.606 1.00 91.12 196 THR A N 1
ATOM 1535 C CA . THR A 1 196 ? 12.936 3.124 -5.391 1.00 91.12 196 THR A CA 1
ATOM 1536 C C . THR A 1 196 ? 12.344 3.046 -6.793 1.00 91.12 196 THR A C 1
ATOM 1538 O O . THR A 1 196 ? 13.076 2.995 -7.778 1.00 91.12 196 THR A O 1
ATOM 1541 N N . SER A 1 197 ? 11.016 3.106 -6.909 1.00 90.81 197 SER A N 1
ATOM 1542 C CA . SER A 1 197 ? 10.334 2.977 -8.199 1.00 90.81 197 SER A CA 1
ATOM 1543 C C . SER A 1 197 ? 10.601 4.146 -9.152 1.00 90.81 197 SER A C 1
ATOM 1545 O O . SER A 1 197 ? 10.557 3.944 -10.367 1.00 90.81 197 SER A O 1
ATOM 1547 N N . ILE A 1 198 ? 10.856 5.344 -8.617 1.00 93.38 198 ILE A N 1
ATOM 1548 C CA . ILE A 1 198 ? 11.275 6.525 -9.388 1.00 93.38 198 ILE A CA 1
ATOM 1549 C C . ILE A 1 198 ? 12.763 6.412 -9.733 1.00 93.38 198 ILE A C 1
ATOM 1551 O O . ILE A 1 198 ? 13.134 6.504 -10.898 1.00 93.38 198 ILE A O 1
ATOM 1555 N N . TRP A 1 199 ? 13.606 6.117 -8.740 1.00 92.12 199 TRP A N 1
ATOM 1556 C CA . TRP A 1 199 ? 15.059 6.013 -8.894 1.00 92.12 199 TRP A CA 1
ATOM 1557 C C . TRP A 1 199 ? 15.482 5.044 -10.008 1.00 92.12 199 TRP A C 1
ATOM 1559 O O . TRP A 1 199 ? 16.344 5.373 -10.826 1.00 92.12 199 TRP A O 1
ATOM 1569 N N . GLU A 1 200 ? 14.841 3.872 -10.084 1.00 90.94 200 GLU A N 1
ATOM 1570 C CA . GLU A 1 200 ? 15.110 2.823 -11.082 1.00 90.94 200 GLU A CA 1
ATOM 1571 C C . GLU A 1 200 ? 14.956 3.283 -12.542 1.00 90.94 200 GLU A C 1
ATOM 1573 O O . GLU A 1 200 ? 15.508 2.648 -13.446 1.00 90.94 200 GLU A O 1
ATOM 1578 N N . ILE A 1 201 ? 14.215 4.367 -12.799 1.00 90.81 201 ILE A N 1
ATOM 1579 C CA . ILE A 1 201 ? 13.991 4.887 -14.154 1.00 90.81 201 ILE A CA 1
ATOM 1580 C C . ILE A 1 201 ? 15.313 5.350 -14.752 1.00 90.81 201 ILE A C 1
ATOM 1582 O O . ILE A 1 201 ? 15.686 4.881 -15.831 1.00 90.81 201 ILE A O 1
ATOM 1586 N N . ASN A 1 202 ? 16.050 6.182 -14.017 1.00 88.88 202 ASN A N 1
ATOM 1587 C CA . ASN A 1 202 ? 17.314 6.770 -14.456 1.00 88.88 202 ASN A CA 1
ATOM 1588 C C . ASN A 1 202 ? 18.552 6.034 -13.913 1.00 88.88 202 ASN A C 1
ATOM 1590 O O . ASN A 1 202 ? 19.657 6.237 -14.411 1.00 88.88 202 ASN A O 1
ATOM 1594 N N . HIS A 1 203 ? 18.368 5.088 -12.985 1.00 88.88 203 HIS A N 1
ATOM 1595 C CA . HIS A 1 203 ? 19.451 4.317 -12.365 1.00 88.88 203 HIS A CA 1
ATOM 1596 C C . HIS A 1 203 ? 19.201 2.798 -12.446 1.00 88.88 203 HIS A C 1
ATOM 1598 O O . HIS A 1 203 ? 19.068 2.131 -11.419 1.00 88.88 203 HIS A O 1
ATOM 1604 N N . PRO A 1 204 ? 19.171 2.200 -13.652 1.00 80.25 204 PRO A N 1
ATOM 1605 C CA . PRO A 1 204 ? 18.741 0.809 -13.857 1.00 80.25 204 PRO A CA 1
ATOM 1606 C C . PRO A 1 204 ? 19.639 -0.246 -13.188 1.00 80.25 204 PRO A C 1
ATOM 1608 O O . PRO A 1 204 ? 19.214 -1.382 -12.995 1.00 80.25 204 PRO A O 1
ATOM 1611 N N . SER A 1 205 ? 20.884 0.104 -12.860 1.00 79.94 205 SER A N 1
ATOM 1612 C CA . SER A 1 205 ? 21.854 -0.767 -12.183 1.00 79.94 205 SER A CA 1
ATOM 1613 C C . SER A 1 205 ? 22.233 -0.279 -10.782 1.00 79.94 205 SER A C 1
ATOM 1615 O O . SER A 1 205 ? 23.079 -0.893 -10.134 1.00 79.94 205 SER A O 1
ATOM 1617 N N . GLY A 1 206 ? 21.666 0.845 -10.333 1.00 84.44 206 GLY A N 1
ATOM 1618 C CA . GLY A 1 206 ? 21.971 1.453 -9.043 1.00 84.44 206 GLY A CA 1
ATOM 1619 C C . GLY A 1 206 ? 20.964 1.032 -7.980 1.00 84.44 206 GLY A C 1
ATOM 1620 O O . GLY A 1 206 ? 19.761 1.015 -8.226 1.00 84.44 206 GLY A O 1
ATOM 1621 N N . ALA A 1 207 ? 21.444 0.733 -6.777 1.00 87.50 207 ALA A N 1
ATOM 1622 C CA . ALA A 1 207 ? 20.570 0.612 -5.618 1.00 87.50 207 ALA A CA 1
ATOM 1623 C C . ALA A 1 207 ? 20.002 1.994 -5.257 1.00 87.50 207 ALA A C 1
ATOM 1625 O O . ALA A 1 207 ? 20.737 2.986 -5.282 1.00 87.50 207 ALA A O 1
ATOM 1626 N N . CYS A 1 208 ? 18.710 2.063 -4.926 1.00 89.19 208 CYS A N 1
ATOM 1627 C CA . CYS A 1 208 ? 18.117 3.301 -4.423 1.00 89.19 208 CYS A CA 1
ATOM 1628 C C . CYS A 1 208 ? 18.794 3.696 -3.099 1.00 89.19 208 CYS A C 1
ATOM 1630 O O . CYS A 1 208 ? 18.989 2.826 -2.246 1.00 89.19 208 CYS A O 1
ATOM 1632 N N . PRO A 1 209 ? 19.149 4.976 -2.891 1.00 88.94 209 PRO A N 1
ATOM 1633 C CA . PRO A 1 209 ? 19.650 5.440 -1.606 1.00 88.94 209 PRO A CA 1
ATOM 1634 C C . PRO A 1 209 ? 18.692 5.099 -0.450 1.00 88.94 209 PRO A C 1
ATOM 1636 O O . PRO A 1 209 ? 17.476 5.031 -0.660 1.00 88.94 209 PRO A O 1
ATOM 1639 N N . PRO A 1 210 ? 19.217 4.893 0.771 1.00 86.75 210 PRO A N 1
ATOM 1640 C CA . PRO A 1 210 ? 18.391 4.594 1.933 1.00 86.75 210 PRO A CA 1
ATOM 1641 C C . PRO A 1 210 ? 17.509 5.786 2.317 1.00 86.75 210 PRO A C 1
ATOM 1643 O O . PRO A 1 210 ? 17.801 6.938 1.990 1.00 86.75 210 PRO A O 1
ATOM 1646 N N . MET A 1 211 ? 16.466 5.500 3.099 1.00 85.62 211 MET A N 1
ATOM 1647 C CA . MET A 1 211 ? 15.490 6.471 3.610 1.00 85.62 211 MET A CA 1
ATOM 1648 C C . MET A 1 211 ? 16.131 7.716 4.231 1.00 85.62 211 MET A C 1
ATOM 1650 O O . MET A 1 211 ? 15.678 8.836 4.002 1.00 85.62 211 MET A O 1
ATOM 1654 N N . SER A 1 212 ? 17.228 7.524 4.963 1.00 85.75 212 SER A N 1
ATOM 1655 C CA . SER A 1 212 ? 18.010 8.580 5.609 1.00 85.75 212 SER A CA 1
ATOM 1656 C C . SER A 1 212 ? 18.605 9.612 4.670 1.00 85.75 212 SER A C 1
ATOM 1658 O O . SER A 1 212 ? 18.839 10.742 5.090 1.00 85.75 212 SER A O 1
ATOM 1660 N N . THR A 1 213 ? 18.795 9.256 3.402 1.00 87.38 213 THR A N 1
ATOM 1661 C CA . THR A 1 213 ? 19.260 10.191 2.374 1.00 87.38 213 THR A CA 1
ATOM 1662 C C . THR A 1 213 ? 18.179 11.214 2.025 1.00 87.38 213 THR A C 1
ATOM 1664 O O . THR A 1 213 ? 18.495 12.350 1.685 1.00 87.38 213 THR A O 1
ATOM 1667 N N . PHE A 1 214 ? 16.904 10.828 2.111 1.00 88.06 214 PHE A N 1
ATOM 1668 C CA . PHE A 1 214 ? 15.772 11.666 1.708 1.00 88.06 214 PHE A CA 1
ATOM 1669 C C . PHE A 1 214 ? 15.090 12.344 2.895 1.00 88.06 214 PHE A C 1
ATOM 1671 O O . PHE A 1 214 ? 14.690 13.502 2.801 1.00 88.06 214 PHE A O 1
ATOM 1678 N N . LEU A 1 215 ? 14.984 11.629 4.016 1.00 88.50 215 LEU A N 1
ATOM 1679 C CA . LEU A 1 215 ? 14.408 12.103 5.268 1.00 88.50 215 LEU A CA 1
ATOM 1680 C C . LEU A 1 215 ? 15.466 11.969 6.377 1.00 88.50 215 LEU A C 1
ATOM 1682 O O . LEU A 1 215 ? 15.545 10.920 7.032 1.00 88.50 215 LEU A O 1
ATOM 1686 N N . PRO A 1 216 ? 16.319 12.995 6.566 1.00 84.75 216 PRO A N 1
ATOM 1687 C CA . PRO A 1 216 ? 17.344 12.969 7.602 1.00 84.75 216 PRO A CA 1
ATOM 1688 C C . PRO A 1 216 ? 16.702 12.887 8.989 1.00 84.75 216 PRO A C 1
ATOM 1690 O O . PRO A 1 216 ? 15.595 13.388 9.194 1.00 84.75 216 PRO A O 1
ATOM 1693 N N . LYS A 1 217 ? 17.406 12.245 9.928 1.00 83.38 217 LYS A N 1
ATOM 1694 C CA . LYS A 1 217 ? 16.975 12.175 11.328 1.00 83.38 217 LYS A CA 1
ATOM 1695 C C . LYS A 1 217 ? 16.931 13.577 11.931 1.00 83.38 217 LYS A C 1
ATOM 1697 O O . LYS A 1 217 ? 17.828 14.384 11.672 1.00 83.38 217 LYS A O 1
ATOM 1702 N N . THR A 1 218 ? 15.914 13.847 12.732 1.00 79.88 218 THR A N 1
ATOM 1703 C CA . THR A 1 218 ? 15.835 15.041 13.579 1.00 79.88 218 THR A CA 1
ATOM 1704 C C . THR A 1 218 ? 16.034 14.662 15.046 1.00 79.88 218 THR A C 1
ATOM 1706 O O . THR A 1 218 ? 15.952 13.489 15.399 1.00 79.88 218 THR A O 1
ATOM 1709 N N . ASP A 1 219 ? 16.259 15.647 15.920 1.00 72.50 219 ASP A N 1
ATOM 1710 C CA . ASP A 1 219 ? 16.380 15.428 17.376 1.00 72.50 219 ASP A CA 1
ATOM 1711 C C . ASP A 1 219 ? 15.112 14.784 17.991 1.00 72.50 219 ASP A C 1
ATOM 1713 O O . ASP A 1 219 ? 15.127 14.274 19.104 1.00 72.50 219 ASP A O 1
ATOM 1717 N N . GLU A 1 220 ? 13.996 14.793 17.255 1.00 68.75 220 GLU A N 1
ATOM 1718 C CA . GLU A 1 220 ? 12.717 14.175 17.627 1.00 68.75 220 GLU A CA 1
ATOM 1719 C C . GLU A 1 220 ? 12.646 12.670 17.284 1.00 68.75 220 GLU A C 1
ATOM 1721 O O . GLU A 1 220 ? 11.667 12.010 17.637 1.00 68.75 220 GLU A O 1
ATOM 1726 N N . ASP A 1 221 ? 13.659 12.132 16.595 1.00 67.25 221 ASP A N 1
ATOM 1727 C CA . ASP A 1 221 ? 13.752 10.734 16.147 1.00 67.25 221 ASP A CA 1
ATOM 1728 C C . ASP A 1 221 ? 14.610 9.853 17.079 1.00 67.25 221 ASP A C 1
ATOM 1730 O O . ASP A 1 221 ? 14.951 8.730 16.715 1.00 67.25 221 ASP A O 1
ATOM 1734 N N . GLU A 1 222 ? 14.985 10.332 18.272 1.00 57.59 222 GLU A N 1
ATOM 1735 C CA . GLU A 1 222 ? 15.736 9.536 19.254 1.00 57.59 222 GLU A CA 1
ATOM 1736 C C . GLU A 1 222 ? 14.851 8.431 19.868 1.00 57.59 222 GLU A C 1
ATOM 1738 O O . GLU A 1 222 ? 14.231 8.605 20.920 1.00 57.59 222 GLU A O 1
ATOM 1743 N N . SER A 1 223 ? 14.787 7.270 19.212 1.00 55.78 223 SER A N 1
ATOM 1744 C CA . SER A 1 223 ? 14.379 6.006 19.835 1.00 55.78 223 SER A CA 1
ATOM 1745 C C . SER A 1 223 ? 15.596 5.159 20.208 1.00 55.78 223 SER A C 1
ATOM 1747 O O . SER A 1 223 ? 16.559 5.071 19.457 1.00 55.78 223 SER A O 1
ATOM 1749 N N . ASP A 1 224 ? 15.523 4.521 21.378 1.00 47.81 224 ASP A N 1
ATOM 1750 C CA . ASP A 1 224 ? 16.573 3.715 22.035 1.00 47.81 224 ASP A CA 1
ATOM 1751 C C . ASP A 1 224 ? 16.837 2.351 21.346 1.00 47.81 224 ASP A C 1
ATOM 1753 O O . ASP A 1 224 ? 17.590 1.520 21.852 1.00 47.81 224 ASP A O 1
ATOM 1757 N N . ASP A 1 225 ? 16.204 2.104 20.195 1.00 51.88 225 ASP A N 1
ATOM 1758 C CA . ASP A 1 225 ? 16.340 0.875 19.419 1.00 51.88 225 ASP A CA 1
ATOM 1759 C C . ASP A 1 225 ? 17.337 1.100 18.272 1.00 51.88 225 ASP A C 1
ATOM 1761 O O . ASP A 1 225 ? 17.304 2.116 17.582 1.00 51.88 225 ASP A O 1
ATOM 1765 N N . GLU A 1 226 ? 18.257 0.155 18.070 1.00 46.91 226 GLU A N 1
ATOM 1766 C CA . GLU A 1 226 ? 19.240 0.186 16.984 1.00 46.91 226 GLU A CA 1
ATOM 1767 C C . GLU A 1 226 ? 18.532 0.244 15.615 1.00 46.91 226 GLU A C 1
ATOM 1769 O O . GLU A 1 226 ? 18.128 -0.785 15.070 1.00 46.91 226 GLU A O 1
ATOM 1774 N N . ASP A 1 227 ? 18.377 1.454 15.067 1.00 57.47 227 ASP A N 1
ATOM 1775 C CA . ASP A 1 227 ? 17.755 1.717 13.765 1.00 57.47 227 ASP A CA 1
ATOM 1776 C C . ASP A 1 227 ? 18.452 0.926 12.647 1.00 57.47 227 ASP A C 1
ATOM 1778 O O . ASP A 1 227 ? 19.472 1.342 12.082 1.00 57.47 227 ASP A O 1
ATOM 1782 N N . PHE A 1 228 ? 17.893 -0.233 12.304 1.00 60.00 228 PHE A N 1
ATOM 1783 C CA . PHE A 1 228 ? 18.345 -1.026 11.171 1.00 60.00 228 PHE A CA 1
ATOM 1784 C C . PHE A 1 228 ? 17.853 -0.378 9.874 1.00 60.00 228 PHE A C 1
ATOM 1786 O O . PHE A 1 228 ? 16.727 -0.598 9.424 1.00 60.00 228 PHE A O 1
ATOM 1793 N N . GLU A 1 229 ? 18.710 0.422 9.243 1.00 63.56 229 GLU A N 1
ATOM 1794 C CA . GLU A 1 229 ? 18.425 0.960 7.916 1.00 63.56 229 GLU A CA 1
ATOM 1795 C C . GLU A 1 229 ? 18.559 -0.150 6.864 1.00 63.56 229 GLU A C 1
ATOM 1797 O O . GLU A 1 229 ? 19.644 -0.678 6.609 1.00 63.56 229 GLU A O 1
ATOM 1802 N N . ILE A 1 230 ? 17.438 -0.505 6.230 1.00 64.88 230 ILE A N 1
ATOM 1803 C CA . ILE A 1 230 ? 17.430 -1.413 5.081 1.00 64.88 230 ILE A CA 1
ATOM 1804 C C . ILE A 1 230 ? 18.228 -0.742 3.956 1.00 64.88 230 ILE A C 1
ATOM 1806 O O . ILE A 1 230 ? 17.837 0.303 3.433 1.00 64.88 230 ILE A O 1
ATOM 1810 N N . GLY A 1 231 ? 19.369 -1.339 3.603 1.00 65.62 231 GLY A N 1
ATOM 1811 C CA . GLY A 1 231 ? 20.186 -0.895 2.477 1.00 65.62 231 GLY A CA 1
ATOM 1812 C C . GLY A 1 231 ? 19.405 -0.933 1.162 1.00 65.62 231 GLY A C 1
ATOM 1813 O O . GLY A 1 231 ? 18.469 -1.716 1.004 1.00 65.62 231 GLY A O 1
ATOM 1814 N N . GLY A 1 232 ? 19.801 -0.085 0.212 1.00 69.62 232 GLY A N 1
ATOM 1815 C CA . GLY A 1 232 ? 19.149 0.005 -1.091 1.00 69.62 232 GLY A CA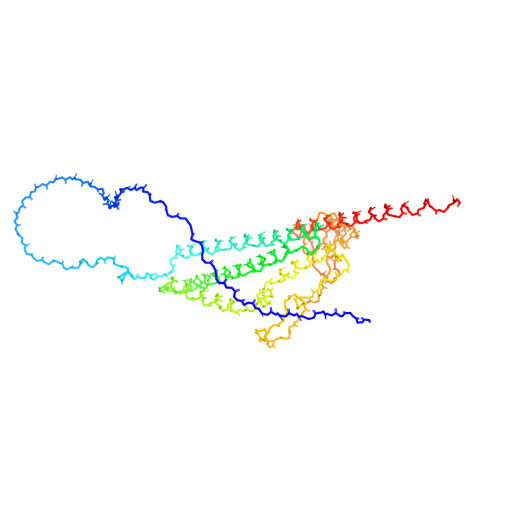 1
ATOM 1816 C C . GLY A 1 232 ? 19.014 -1.354 -1.776 1.00 69.62 232 GLY A C 1
ATOM 1817 O O . GLY A 1 232 ? 20.006 -2.063 -1.952 1.00 69.62 232 GLY A O 1
ATOM 1818 N N . ASN A 1 233 ? 17.793 -1.710 -2.172 1.00 70.50 233 ASN A N 1
ATOM 1819 C CA . ASN A 1 233 ? 17.521 -2.904 -2.965 1.00 70.50 233 ASN A CA 1
ATOM 1820 C C . ASN A 1 233 ? 17.342 -2.519 -4.441 1.00 70.50 233 ASN A C 1
ATOM 1822 O O . ASN A 1 233 ? 16.896 -1.415 -4.751 1.00 70.50 233 ASN A O 1
ATOM 1826 N N . THR A 1 234 ? 17.683 -3.429 -5.350 1.00 79.25 234 THR A N 1
ATOM 1827 C CA . THR A 1 234 ? 17.434 -3.271 -6.789 1.00 79.25 234 THR A CA 1
ATOM 1828 C C . THR A 1 234 ? 16.380 -4.285 -7.206 1.00 79.25 234 THR A C 1
ATOM 1830 O O . THR A 1 234 ? 16.554 -5.486 -6.978 1.00 79.25 234 THR A O 1
ATOM 1833 N N . GLN A 1 235 ? 15.294 -3.835 -7.839 1.00 83.88 235 GLN A N 1
ATOM 1834 C CA . GLN A 1 235 ? 14.283 -4.757 -8.340 1.00 83.88 235 GLN A CA 1
ATOM 1835 C C . GLN A 1 235 ? 14.819 -5.556 -9.535 1.00 83.88 235 GLN A C 1
ATOM 1837 O O . GLN A 1 235 ? 15.217 -5.007 -10.562 1.00 83.88 235 GLN A O 1
ATOM 1842 N N . ASN A 1 236 ? 14.787 -6.887 -9.428 1.00 86.12 236 ASN A N 1
ATOM 1843 C CA . ASN A 1 236 ? 15.137 -7.768 -10.537 1.00 86.12 236 ASN A CA 1
ATOM 1844 C C . ASN A 1 236 ? 13.888 -8.121 -11.360 1.00 86.12 236 ASN A C 1
ATOM 1846 O O . ASN A 1 236 ? 13.007 -8.838 -10.889 1.00 86.12 236 ASN A O 1
ATOM 1850 N N . TYR A 1 237 ? 13.836 -7.650 -12.609 1.00 90.94 237 TYR A N 1
ATOM 1851 C CA . TYR A 1 237 ? 12.748 -7.935 -13.555 1.00 90.94 237 TYR A CA 1
ATOM 1852 C C . TYR A 1 237 ? 12.972 -9.201 -14.400 1.00 90.94 237 TYR A C 1
ATOM 1854 O O . TYR A 1 237 ? 12.259 -9.429 -15.379 1.00 90.94 237 TYR A O 1
ATOM 1862 N N . ARG A 1 238 ? 13.957 -10.041 -14.053 1.00 91.31 238 ARG A N 1
ATOM 1863 C CA . ARG A 1 238 ? 14.155 -11.355 -14.677 1.00 91.31 238 ARG A CA 1
ATOM 1864 C C . ARG A 1 238 ? 13.483 -12.454 -13.873 1.00 91.31 238 ARG A C 1
ATOM 1866 O O . ARG A 1 238 ? 13.598 -12.524 -12.652 1.00 91.31 238 ARG A O 1
ATOM 1873 N N . CYS A 1 239 ? 12.845 -13.377 -14.578 1.00 92.06 239 CYS A N 1
ATOM 1874 C CA . CYS A 1 239 ? 12.319 -14.584 -13.974 1.00 92.06 239 CYS A CA 1
ATOM 1875 C C . CYS A 1 239 ? 13.476 -15.486 -13.506 1.00 92.06 239 CYS A C 1
ATOM 1877 O O . CYS A 1 239 ? 14.309 -15.873 -14.327 1.00 92.06 239 CYS A O 1
ATOM 1879 N N . PRO A 1 240 ? 13.506 -15.926 -12.237 1.00 90.25 240 PRO A N 1
ATOM 1880 C CA . PRO A 1 240 ? 14.557 -16.814 -11.732 1.00 90.25 240 PRO A CA 1
ATOM 1881 C C . PRO A 1 240 ? 14.495 -18.234 -12.322 1.00 90.25 240 PRO A C 1
ATOM 1883 O O . PRO A 1 240 ? 15.418 -19.018 -12.122 1.00 90.25 240 PRO A O 1
ATOM 1886 N N . VAL A 1 241 ? 13.412 -18.587 -13.029 1.00 91.44 241 VAL A N 1
ATOM 1887 C CA . VAL A 1 241 ? 13.241 -19.898 -13.676 1.00 91.44 241 VAL A CA 1
ATOM 1888 C C . VAL A 1 241 ? 13.683 -19.860 -15.135 1.00 91.44 241 VAL A C 1
ATOM 1890 O O . VAL A 1 241 ? 14.455 -20.712 -15.561 1.00 91.44 241 VAL A O 1
ATOM 1893 N N . THR A 1 242 ? 13.194 -18.888 -15.910 1.00 91.44 242 THR A N 1
ATOM 1894 C CA . THR A 1 242 ? 13.481 -18.802 -17.351 1.00 91.44 242 THR A CA 1
ATOM 1895 C C . THR A 1 242 ? 14.716 -17.958 -17.660 1.00 91.44 242 THR A C 1
ATOM 1897 O O . THR A 1 242 ? 15.232 -18.039 -18.767 1.00 91.44 242 THR A O 1
ATOM 1900 N N . MET A 1 243 ? 15.189 -17.143 -16.707 1.00 90.75 243 MET A N 1
ATOM 1901 C CA . MET A 1 243 ? 16.240 -16.124 -16.877 1.00 90.75 243 MET A CA 1
ATOM 1902 C C . MET A 1 243 ? 15.904 -15.019 -17.899 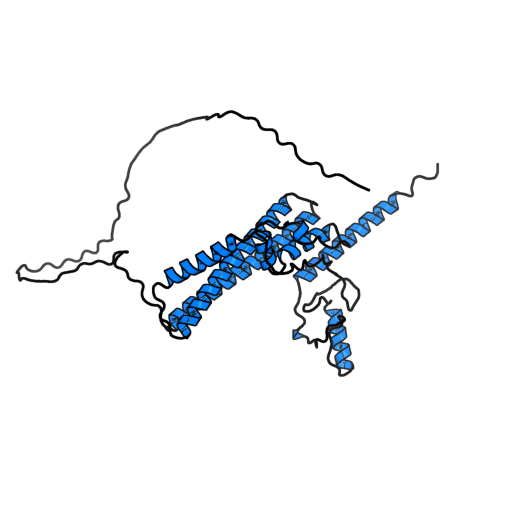1.00 90.75 243 MET A C 1
ATOM 1904 O O . MET A 1 243 ? 16.741 -14.155 -18.186 1.00 90.75 243 MET A O 1
ATOM 1908 N N . LEU A 1 244 ? 14.674 -15.021 -18.416 1.00 92.00 244 LEU A N 1
ATOM 1909 C CA . LEU A 1 244 ? 14.118 -14.030 -19.335 1.00 92.00 244 LEU A CA 1
ATOM 1910 C C . LEU A 1 244 ? 13.355 -12.941 -18.560 1.00 92.00 244 LEU A C 1
ATOM 1912 O O . LEU A 1 244 ? 13.057 -13.140 -17.377 1.00 92.00 244 LEU A O 1
ATOM 1916 N N . PRO A 1 245 ? 13.036 -11.796 -19.193 1.00 91.88 245 PRO A N 1
ATOM 1917 C CA . PRO A 1 245 ? 12.137 -10.799 -18.618 1.00 91.88 245 PRO A CA 1
ATOM 1918 C C . PRO A 1 245 ? 10.823 -11.420 -18.133 1.00 91.88 245 PRO A C 1
ATOM 1920 O O . PRO A 1 245 ? 10.321 -12.383 -18.721 1.00 91.88 245 PRO A O 1
ATOM 1923 N N . LEU A 1 246 ? 10.292 -10.890 -17.032 1.00 93.62 246 LEU A N 1
ATOM 1924 C CA . LEU A 1 246 ? 9.044 -11.369 -16.449 1.00 93.62 246 LEU A CA 1
ATOM 1925 C C . LEU A 1 246 ? 7.868 -11.181 -17.423 1.00 93.62 246 LEU A C 1
ATOM 1927 O O . LEU A 1 246 ? 7.557 -10.064 -17.824 1.00 93.62 246 LEU A O 1
ATOM 1931 N N . LYS A 1 247 ? 7.188 -12.281 -17.760 1.00 91.69 247 LYS A N 1
ATOM 1932 C CA . LYS A 1 247 ? 5.923 -12.308 -18.510 1.00 91.69 247 LYS A CA 1
ATOM 1933 C C . LYS A 1 247 ? 4.838 -13.023 -17.719 1.00 91.69 247 LYS A C 1
ATOM 1935 O O . LYS A 1 247 ? 5.116 -14.072 -17.138 1.00 91.69 247 LYS A O 1
ATOM 1940 N N . ASP A 1 248 ? 3.628 -12.475 -17.716 1.00 90.88 248 ASP A N 1
ATOM 1941 C CA . ASP A 1 248 ? 2.499 -12.933 -16.899 1.00 90.88 248 ASP A CA 1
ATOM 1942 C C . ASP A 1 248 ? 2.918 -13.202 -15.445 1.00 90.88 248 ASP A C 1
ATOM 1944 O O . ASP A 1 248 ? 2.968 -14.341 -14.973 1.00 90.88 248 ASP A O 1
ATOM 1948 N N . THR A 1 249 ? 3.329 -12.136 -14.758 1.00 89.81 249 THR A N 1
ATOM 1949 C CA . THR A 1 249 ? 3.970 -12.227 -13.445 1.00 89.81 249 THR A CA 1
ATOM 1950 C C . THR A 1 249 ? 3.009 -12.737 -12.371 1.00 89.81 249 THR A C 1
ATOM 1952 O O . THR A 1 249 ? 1.851 -12.327 -12.314 1.00 89.81 249 THR A O 1
ATOM 1955 N N . VAL A 1 250 ? 3.498 -13.610 -11.486 1.00 91.25 250 VAL A N 1
ATOM 1956 C CA . VAL A 1 250 ? 2.735 -14.188 -10.362 1.00 91.25 250 VAL A CA 1
ATOM 1957 C C . VAL A 1 250 ? 3.451 -13.999 -9.014 1.00 91.25 250 VAL A C 1
ATOM 1959 O O . VAL A 1 250 ? 4.670 -13.834 -8.977 1.00 91.25 250 VAL A O 1
ATOM 1962 N N . THR A 1 251 ? 2.689 -14.007 -7.912 1.00 74.88 251 THR A N 1
ATOM 1963 C CA . THR A 1 251 ? 3.122 -13.609 -6.548 1.00 74.88 251 THR A CA 1
ATOM 1964 C C . THR A 1 251 ? 3.730 -14.737 -5.672 1.00 74.88 251 THR A C 1
ATOM 1966 O O . THR A 1 251 ? 3.899 -15.880 -6.099 1.00 74.88 251 THR A O 1
ATOM 1969 N N . ARG A 1 252 ? 4.076 -14.397 -4.410 1.00 75.75 252 ARG A N 1
ATOM 1970 C CA . ARG A 1 252 ? 4.948 -15.068 -3.401 1.00 75.75 252 ARG A CA 1
ATOM 1971 C C . ARG A 1 252 ? 6.440 -14.936 -3.667 1.00 75.75 252 ARG A C 1
ATOM 1973 O O . ARG A 1 252 ? 7.186 -14.613 -2.755 1.00 75.75 252 ARG A O 1
ATOM 1980 N N . HIS A 1 253 ? 6.841 -15.156 -4.902 1.00 85.75 253 HIS A N 1
ATOM 1981 C CA . HIS A 1 253 ? 8.105 -14.709 -5.469 1.00 85.75 253 HIS A CA 1
ATOM 1982 C C . HIS A 1 253 ? 7.833 -14.457 -6.945 1.00 85.75 253 HIS A C 1
ATOM 1984 O O . HIS A 1 253 ? 7.012 -15.148 -7.543 1.00 85.75 253 HIS A O 1
ATOM 1990 N N . SER A 1 254 ? 8.517 -13.486 -7.528 1.00 90.12 254 SER A N 1
ATOM 1991 C CA . SER A 1 254 ? 8.234 -13.051 -8.889 1.00 90.12 254 SER A CA 1
ATOM 1992 C C . SER A 1 254 ? 8.683 -14.102 -9.904 1.00 90.12 254 SER A C 1
ATOM 1994 O O . SER A 1 254 ? 9.877 -14.333 -10.103 1.00 90.12 254 SER A O 1
ATOM 1996 N N . TYR A 1 255 ? 7.717 -14.745 -10.556 1.00 92.38 255 TYR A N 1
ATOM 1997 C CA . TYR A 1 255 ? 7.949 -15.691 -11.647 1.00 92.38 255 TYR A CA 1
ATOM 1998 C C . TYR A 1 255 ? 7.148 -15.300 -12.872 1.00 92.38 255 TYR A C 1
ATOM 2000 O O . TYR A 1 255 ? 6.082 -14.705 -12.751 1.00 92.38 255 TYR A O 1
ATOM 2008 N N . SER A 1 256 ? 7.614 -15.731 -14.040 1.00 93.88 256 SER A N 1
ATOM 2009 C CA . SER A 1 256 ? 6.749 -15.828 -15.208 1.00 93.88 256 SER A CA 1
ATOM 2010 C C . SER A 1 256 ? 5.853 -17.051 -15.085 1.00 93.88 256 SER A C 1
ATOM 2012 O O . SER A 1 256 ? 6.346 -18.133 -14.743 1.00 93.88 256 SER A O 1
ATOM 2014 N N . ARG A 1 257 ? 4.560 -16.888 -15.379 1.00 93.12 257 ARG A N 1
ATOM 2015 C CA . ARG A 1 257 ? 3.547 -17.948 -15.277 1.00 93.12 257 ARG A CA 1
ATOM 2016 C C . ARG A 1 257 ? 3.970 -19.235 -15.980 1.00 93.12 257 ARG A C 1
ATOM 2018 O O . ARG A 1 257 ? 4.007 -20.289 -15.351 1.00 93.12 257 ARG A O 1
ATOM 2025 N N . GLU A 1 258 ? 4.392 -19.139 -17.238 1.00 93.12 258 GLU A N 1
ATOM 2026 C CA . GLU A 1 258 ? 4.842 -20.298 -18.020 1.00 93.12 258 GLU A CA 1
ATOM 2027 C C . GLU A 1 258 ? 6.025 -21.024 -17.351 1.00 93.12 258 GLU A C 1
ATOM 2029 O O . GLU A 1 258 ? 6.055 -22.254 -17.260 1.00 93.12 258 GLU A O 1
ATOM 2034 N N . GLY A 1 259 ? 6.978 -20.264 -16.800 1.00 91.81 259 GLY A N 1
ATOM 2035 C CA . GLY A 1 259 ? 8.146 -20.817 -16.118 1.00 91.81 259 GLY A CA 1
ATOM 2036 C C . GLY A 1 259 ? 7.767 -21.654 -14.895 1.00 91.81 259 GLY A C 1
ATOM 2037 O O . GLY A 1 259 ? 8.255 -22.776 -14.725 1.00 91.81 259 GLY A O 1
ATOM 2038 N N . ILE A 1 260 ? 6.870 -21.142 -14.048 1.00 93.19 260 ILE A N 1
ATOM 2039 C CA . ILE A 1 260 ? 6.457 -21.855 -12.834 1.00 93.19 260 ILE A CA 1
ATOM 2040 C C . ILE A 1 260 ? 5.490 -23.013 -13.129 1.00 93.19 260 ILE A C 1
ATOM 2042 O O . ILE A 1 260 ? 5.581 -24.071 -12.501 1.00 93.19 260 ILE A O 1
ATOM 2046 N N . GLU A 1 261 ? 4.631 -22.882 -14.140 1.00 92.44 261 GLU A N 1
ATOM 2047 C CA . GLU A 1 261 ? 3.768 -23.970 -14.615 1.00 92.44 261 GLU A CA 1
ATOM 2048 C C . GLU A 1 261 ? 4.590 -25.136 -15.199 1.00 92.44 261 GLU A C 1
ATOM 2050 O O . GLU A 1 261 ? 4.259 -26.313 -14.992 1.00 92.44 261 GLU A O 1
ATOM 2055 N N . GLY A 1 262 ? 5.733 -24.841 -15.828 1.00 91.75 262 GLY A N 1
ATOM 2056 C CA . GLY A 1 262 ? 6.722 -25.843 -16.230 1.00 91.75 262 GLY A CA 1
ATOM 2057 C C . GLY A 1 262 ? 7.269 -26.652 -15.045 1.00 91.75 262 GLY A C 1
ATOM 2058 O O . GLY A 1 262 ? 7.368 -27.884 -15.117 1.00 91.75 262 GLY A O 1
ATOM 2059 N N . ILE A 1 263 ? 7.545 -25.996 -13.911 1.00 91.44 263 ILE A N 1
ATOM 2060 C CA . ILE A 1 263 ? 7.972 -26.668 -12.670 1.00 91.44 263 ILE A CA 1
ATOM 2061 C C . ILE A 1 263 ? 6.860 -27.573 -12.133 1.00 91.44 263 ILE A C 1
ATOM 2063 O O . ILE A 1 263 ? 7.137 -28.712 -11.749 1.00 91.44 263 ILE A O 1
ATOM 2067 N N . PHE A 1 264 ? 5.604 -27.118 -12.140 1.00 92.75 264 PHE A N 1
ATOM 2068 C CA . PHE A 1 264 ? 4.463 -27.933 -11.702 1.00 92.75 264 PHE A CA 1
ATOM 2069 C C . PHE A 1 264 ? 4.297 -29.183 -12.559 1.00 92.75 264 PHE A C 1
ATOM 2071 O O . PHE A 1 264 ? 4.124 -30.288 -12.034 1.00 92.75 264 PHE A O 1
ATOM 2078 N N . THR A 1 265 ? 4.421 -29.026 -13.874 1.00 91.81 265 THR A N 1
ATOM 2079 C CA . THR A 1 265 ? 4.330 -30.129 -14.831 1.00 91.81 265 THR A CA 1
ATOM 2080 C C . THR A 1 265 ? 5.437 -31.159 -14.594 1.00 91.81 265 THR A C 1
ATOM 2082 O O . THR A 1 265 ? 5.169 -32.363 -14.519 1.00 91.81 265 THR A O 1
ATOM 2085 N N . ASN A 1 266 ? 6.678 -30.708 -14.386 1.00 91.69 266 ASN A N 1
ATOM 2086 C CA . ASN A 1 266 ? 7.812 -31.592 -14.110 1.00 91.69 266 ASN A CA 1
ATOM 2087 C C . ASN A 1 266 ? 7.683 -32.298 -12.745 1.00 91.69 266 ASN A C 1
ATOM 2089 O O . ASN A 1 266 ? 7.923 -33.502 -12.633 1.00 91.69 266 ASN A O 1
ATOM 2093 N N . ALA A 1 267 ? 7.237 -31.581 -11.712 1.00 91.88 267 ALA A N 1
ATOM 2094 C CA . ALA A 1 267 ? 6.995 -32.137 -10.383 1.00 91.88 267 ALA A CA 1
ATOM 2095 C C . ALA A 1 267 ? 5.917 -33.236 -10.414 1.00 91.88 267 ALA A C 1
ATOM 2097 O O . ALA A 1 267 ? 6.127 -34.328 -9.876 1.00 91.88 267 ALA A O 1
ATOM 2098 N N . LYS A 1 268 ? 4.814 -32.997 -11.141 1.00 91.38 268 LYS A N 1
ATOM 2099 C CA . LYS A 1 268 ? 3.738 -33.975 -11.356 1.00 91.38 268 LYS A CA 1
ATOM 2100 C C . LYS A 1 268 ? 4.242 -35.227 -12.077 1.00 91.38 268 LYS A C 1
ATOM 2102 O O . LYS A 1 268 ? 3.952 -36.335 -11.628 1.00 91.38 268 LYS A O 1
ATOM 2107 N N . ARG A 1 269 ? 5.044 -35.070 -13.141 1.00 92.75 269 ARG A N 1
ATOM 2108 C CA . ARG A 1 269 ? 5.665 -36.195 -13.868 1.00 92.75 269 ARG A CA 1
ATOM 2109 C C . ARG A 1 269 ? 6.552 -37.051 -12.958 1.00 92.75 269 ARG A C 1
ATOM 2111 O O . ARG A 1 269 ? 6.526 -38.273 -13.051 1.00 92.75 269 ARG A O 1
ATOM 2118 N N . ASN A 1 270 ? 7.278 -36.415 -12.042 1.00 92.56 270 ASN A N 1
ATOM 2119 C CA . ASN A 1 270 ? 8.200 -37.087 -11.125 1.00 92.56 270 ASN A CA 1
ATOM 2120 C C . ASN A 1 270 ? 7.548 -37.534 -9.805 1.00 92.56 270 ASN A C 1
ATOM 2122 O O . ASN A 1 270 ? 8.262 -37.989 -8.911 1.00 92.56 270 ASN A O 1
ATOM 2126 N N . LYS A 1 271 ? 6.218 -37.402 -9.658 1.00 91.69 271 LYS A N 1
ATOM 2127 C CA . LYS A 1 271 ? 5.462 -37.711 -8.427 1.00 91.69 271 LYS A CA 1
ATOM 2128 C C . LYS A 1 271 ? 6.045 -37.033 -7.176 1.00 91.69 271 LYS A C 1
ATOM 2130 O O . LYS A 1 271 ? 6.086 -37.624 -6.099 1.00 91.69 271 LYS A O 1
ATOM 2135 N N . ARG A 1 272 ? 6.525 -35.794 -7.318 1.00 91.00 272 ARG A N 1
ATOM 2136 C CA . ARG A 1 272 ? 7.097 -34.986 -6.229 1.00 91.00 272 ARG A CA 1
ATOM 2137 C C . ARG A 1 272 ? 6.286 -33.703 -6.038 1.00 91.00 272 ARG A C 1
ATOM 2139 O O . ARG A 1 272 ? 5.719 -33.206 -7.009 1.00 91.00 272 ARG A O 1
ATOM 2146 N N . PRO A 1 273 ? 6.230 -33.143 -4.817 1.00 89.62 273 PRO A N 1
ATOM 2147 C CA . PRO A 1 273 ? 5.625 -31.832 -4.610 1.00 89.62 273 PRO A CA 1
ATOM 2148 C C . PRO A 1 273 ? 6.454 -30.758 -5.323 1.00 89.62 273 PRO A C 1
ATOM 2150 O O . PRO A 1 273 ? 7.687 -30.781 -5.260 1.00 89.62 273 PRO A O 1
ATOM 2153 N N . ALA A 1 274 ? 5.784 -29.811 -5.982 1.00 91.25 274 ALA A N 1
ATOM 2154 C CA . ALA A 1 274 ? 6.451 -28.651 -6.553 1.00 91.25 274 ALA A CA 1
ATOM 2155 C C . ALA A 1 274 ? 6.984 -27.768 -5.422 1.00 91.25 274 ALA A C 1
ATOM 2157 O O . ALA A 1 274 ? 6.239 -27.369 -4.527 1.00 91.25 274 ALA A O 1
ATOM 2158 N N . ARG A 1 275 ? 8.284 -27.483 -5.445 1.00 91.19 275 ARG A N 1
ATOM 2159 C CA . ARG A 1 275 ? 8.933 -26.601 -4.475 1.00 91.19 275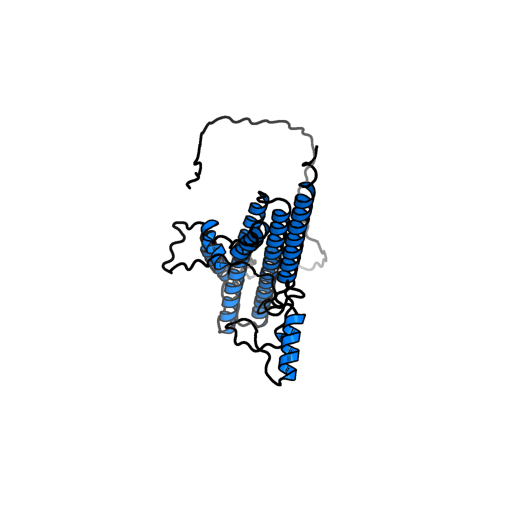 ARG A CA 1
ATOM 2160 C C . ARG A 1 275 ? 9.274 -25.276 -5.127 1.00 91.19 275 ARG A C 1
ATOM 2162 O O . ARG A 1 275 ? 9.479 -25.211 -6.338 1.00 91.19 275 ARG A O 1
ATOM 2169 N N . CYS A 1 276 ? 9.336 -24.246 -4.299 1.00 91.12 276 CYS A N 1
ATOM 2170 C CA . CYS A 1 276 ? 9.832 -22.944 -4.691 1.00 91.12 276 CYS A CA 1
ATOM 2171 C C . CYS A 1 276 ? 11.253 -23.050 -5.287 1.00 91.12 276 CYS A C 1
ATOM 2173 O O . CYS A 1 276 ? 12.122 -23.639 -4.644 1.00 91.12 276 CYS A O 1
ATOM 2175 N N . PRO A 1 277 ? 11.505 -22.514 -6.497 1.00 89.94 277 PRO A N 1
ATOM 2176 C CA . PRO A 1 277 ? 12.834 -22.532 -7.113 1.00 89.94 277 PRO A CA 1
ATOM 2177 C C . PRO A 1 277 ? 13.791 -21.478 -6.534 1.00 89.94 277 PRO A C 1
ATOM 2179 O O . PRO A 1 277 ? 14.986 -21.530 -6.809 1.00 89.94 277 PRO A O 1
ATOM 2182 N N . VAL A 1 278 ? 13.291 -20.517 -5.748 1.00 89.19 278 VAL A N 1
ATOM 2183 C CA . VAL A 1 278 ? 14.132 -19.495 -5.108 1.00 89.19 278 VAL A CA 1
ATOM 2184 C C . VAL A 1 278 ? 14.953 -20.138 -3.996 1.00 89.19 278 VAL A C 1
ATOM 2186 O O . VAL A 1 278 ? 14.409 -20.800 -3.107 1.00 89.19 278 VAL A O 1
ATOM 2189 N N . ALA A 1 279 ? 16.268 -19.933 -4.051 1.00 87.06 279 ALA A N 1
ATOM 2190 C CA . ALA A 1 279 ? 17.205 -20.469 -3.074 1.00 87.06 279 ALA A CA 1
ATOM 2191 C C . ALA A 1 279 ? 16.815 -20.050 -1.646 1.00 87.06 279 ALA A C 1
ATOM 2193 O O . ALA A 1 279 ? 16.468 -18.901 -1.393 1.00 87.06 279 ALA A O 1
ATOM 2194 N N . GLY A 1 280 ? 16.845 -21.002 -0.711 1.00 86.69 280 GLY A N 1
ATOM 2195 C CA . GLY A 1 280 ? 16.465 -20.772 0.688 1.00 86.69 280 GLY A CA 1
ATOM 2196 C C . GLY A 1 280 ? 14.960 -20.841 0.973 1.00 86.69 280 GLY A C 1
ATOM 2197 O O . GLY A 1 280 ? 14.570 -20.944 2.135 1.00 86.69 280 GLY A O 1
ATOM 2198 N N . CYS A 1 281 ? 14.096 -20.877 -0.047 1.00 89.88 281 CYS A N 1
ATOM 2199 C CA . CYS A 1 281 ? 12.661 -21.031 0.158 1.00 89.88 281 CYS A CA 1
ATOM 2200 C C . CYS A 1 281 ? 12.226 -22.502 0.099 1.00 89.88 281 CYS A C 1
ATOM 2202 O O . CYS A 1 281 ? 12.278 -23.151 -0.942 1.00 89.88 281 CYS A O 1
ATOM 2204 N N . ASN A 1 282 ? 11.707 -23.022 1.214 1.00 89.25 282 ASN A N 1
ATOM 2205 C CA . ASN A 1 282 ? 11.258 -24.418 1.324 1.00 89.25 282 ASN A CA 1
ATOM 2206 C C . ASN A 1 282 ? 9.746 -24.613 1.113 1.00 89.25 282 ASN A C 1
ATOM 2208 O O . ASN A 1 282 ? 9.206 -25.688 1.380 1.00 89.25 282 ASN A O 1
ATOM 2212 N N . VAL A 1 283 ? 9.051 -23.579 0.642 1.00 90.75 283 VAL A N 1
ATOM 2213 C CA . VAL A 1 283 ? 7.600 -23.592 0.452 1.00 90.75 283 VAL A CA 1
ATOM 2214 C C . VAL A 1 283 ? 7.196 -24.561 -0.661 1.00 90.75 283 VAL A C 1
ATOM 2216 O O . VAL A 1 283 ? 7.771 -24.563 -1.753 1.00 90.75 283 VAL A O 1
ATOM 2219 N N . GLN A 1 284 ? 6.155 -25.353 -0.393 1.00 91.12 284 GLN A N 1
ATOM 2220 C CA . GLN A 1 284 ? 5.473 -26.141 -1.416 1.00 91.12 284 GLN A CA 1
ATOM 2221 C C . GLN A 1 284 ? 4.490 -25.259 -2.181 1.00 91.12 284 GLN A C 1
ATOM 2223 O O . GLN A 1 284 ? 3.616 -24.613 -1.598 1.00 91.12 284 GLN A O 1
ATOM 2228 N N . LEU A 1 285 ? 4.654 -25.230 -3.496 1.00 90.25 285 LEU A N 1
ATOM 2229 C CA . LEU A 1 285 ? 3.848 -24.421 -4.388 1.00 90.25 285 LEU A CA 1
ATOM 2230 C C . LEU A 1 285 ? 2.683 -25.238 -4.948 1.00 90.25 285 LEU A C 1
ATOM 2232 O O . LEU A 1 285 ? 2.772 -26.444 -5.173 1.00 90.25 285 LEU A O 1
ATOM 2236 N N . THR A 1 286 ? 1.569 -24.548 -5.155 1.00 87.94 286 THR A N 1
ATOM 2237 C CA . THR A 1 286 ? 0.321 -25.081 -5.705 1.00 87.94 286 THR A CA 1
ATOM 2238 C C . THR A 1 286 ? -0.263 -24.002 -6.611 1.00 87.94 286 THR A C 1
ATOM 2240 O O . THR A 1 286 ? 0.107 -22.835 -6.483 1.00 87.94 286 THR A O 1
ATOM 2243 N N . ASN A 1 287 ? -1.193 -24.357 -7.499 1.00 86.88 287 ASN A N 1
ATOM 2244 C CA . ASN A 1 287 ? -1.846 -23.368 -8.367 1.00 86.88 287 ASN A CA 1
ATOM 2245 C C . ASN A 1 287 ? -2.555 -22.254 -7.583 1.00 86.88 287 ASN A C 1
ATOM 2247 O O . ASN A 1 287 ? -2.588 -21.123 -8.044 1.00 86.88 287 ASN A O 1
ATOM 2251 N N . ALA A 1 288 ? -3.053 -22.539 -6.375 1.00 87.44 288 ALA A N 1
ATOM 2252 C CA . ALA A 1 288 ? -3.680 -21.530 -5.518 1.00 87.44 288 ALA A CA 1
ATOM 2253 C C . ALA A 1 288 ? -2.702 -20.436 -5.048 1.00 87.44 288 ALA A C 1
ATOM 2255 O O . ALA A 1 288 ? -3.129 -19.366 -4.633 1.00 87.44 288 ALA A O 1
ATOM 2256 N N . HIS A 1 289 ? -1.394 -20.699 -5.108 1.00 85.38 289 HIS 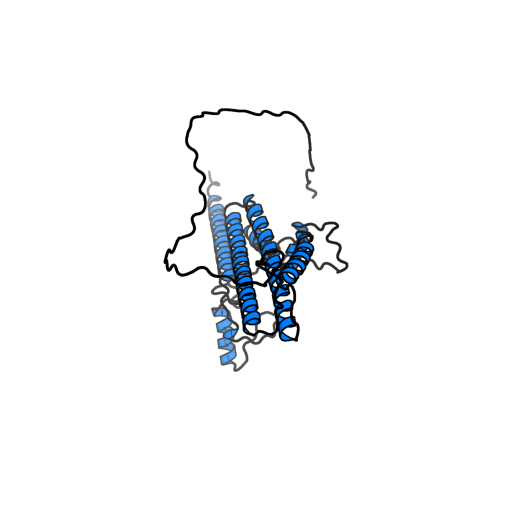A N 1
ATOM 2257 C CA . HIS A 1 289 ? -0.364 -19.720 -4.780 1.00 85.38 289 HIS A CA 1
ATOM 2258 C C . HIS A 1 289 ? 0.007 -18.812 -5.962 1.00 85.38 289 HIS A C 1
ATOM 2260 O O . HIS A 1 289 ? 0.738 -17.850 -5.751 1.00 85.38 289 HIS A O 1
ATOM 2266 N N . LEU A 1 290 ? -0.457 -19.107 -7.183 1.00 89.12 290 LEU A N 1
ATOM 2267 C CA . LEU A 1 290 ? -0.166 -18.312 -8.376 1.00 89.12 290 LEU A CA 1
ATOM 2268 C C . LEU A 1 290 ? -1.240 -17.240 -8.573 1.00 89.12 290 LEU A C 1
ATOM 2270 O O . LEU A 1 290 ? -2.181 -17.417 -9.347 1.00 89.12 290 LEU A O 1
ATOM 2274 N N . ILE A 1 291 ? -1.101 -16.136 -7.844 1.00 91.38 291 ILE A N 1
ATOM 2275 C CA . ILE A 1 291 ? -1.961 -14.958 -8.003 1.00 91.38 291 ILE A CA 1
ATOM 2276 C C . ILE A 1 291 ? -1.253 -13.993 -8.949 1.00 91.38 291 ILE A C 1
ATOM 2278 O O . ILE A 1 291 ? -0.065 -13.743 -8.752 1.00 91.38 291 ILE A O 1
ATOM 2282 N N . ASP A 1 292 ? -1.969 -13.473 -9.945 1.00 91.88 292 ASP A N 1
ATOM 2283 C CA . ASP A 1 292 ? -1.431 -12.505 -10.905 1.00 91.88 292 ASP A CA 1
ATOM 2284 C C . ASP A 1 292 ? -0.954 -11.228 -10.211 1.00 91.88 292 ASP A C 1
ATOM 2286 O O . ASP A 1 292 ? -1.688 -10.622 -9.428 1.00 91.88 292 ASP A O 1
ATOM 2290 N N . ASP A 1 293 ? 0.249 -10.788 -10.566 1.00 90.94 293 ASP A N 1
ATOM 2291 C CA . ASP A 1 293 ? 0.819 -9.513 -10.151 1.00 90.94 293 ASP A CA 1
ATOM 2292 C C . ASP A 1 293 ? 0.850 -8.540 -11.333 1.00 90.94 293 ASP A C 1
ATOM 2294 O O . ASP A 1 293 ? 1.839 -8.400 -12.057 1.00 90.94 293 ASP A O 1
ATOM 2298 N N . LYS A 1 294 ? -0.279 -7.860 -11.547 1.00 89.94 294 LYS A N 1
ATOM 2299 C CA . LYS A 1 294 ? -0.429 -6.898 -12.648 1.00 89.94 294 LYS A CA 1
ATOM 2300 C C . LYS A 1 294 ? 0.464 -5.669 -12.478 1.00 89.94 294 LYS A C 1
ATOM 2302 O O . LYS A 1 294 ? 0.874 -5.084 -13.478 1.00 89.94 294 LYS A O 1
ATOM 2307 N N . HIS A 1 295 ? 0.757 -5.276 -11.238 1.00 85.88 295 HIS A N 1
ATOM 2308 C CA . HIS A 1 295 ? 1.603 -4.118 -10.961 1.00 85.88 295 HIS A CA 1
ATOM 2309 C C . HIS A 1 295 ? 3.056 -4.425 -11.305 1.00 85.88 295 HIS A C 1
ATOM 2311 O O . HIS A 1 295 ? 3.688 -3.655 -12.030 1.00 85.88 295 HIS A O 1
ATOM 2317 N N . LEU A 1 296 ? 3.569 -5.576 -10.864 1.00 88.38 296 LEU A N 1
ATOM 2318 C CA . LEU A 1 296 ? 4.923 -5.987 -11.206 1.00 88.38 296 LEU A CA 1
ATOM 2319 C C . LEU A 1 296 ? 5.075 -6.285 -12.701 1.00 88.38 296 LEU A C 1
ATOM 2321 O O . LEU A 1 296 ? 6.094 -5.909 -13.279 1.00 88.38 296 LEU A O 1
ATOM 2325 N N . GLN A 1 297 ? 4.060 -6.877 -13.342 1.00 92.38 297 GLN A N 1
ATOM 2326 C CA . GLN A 1 297 ? 4.079 -7.081 -14.793 1.00 92.38 297 GLN A CA 1
ATOM 2327 C C . GLN A 1 297 ? 4.209 -5.753 -15.544 1.00 92.38 297 GLN A C 1
ATOM 2329 O O . GLN A 1 297 ? 5.099 -5.606 -16.374 1.00 92.38 297 GLN A O 1
ATOM 2334 N N . LYS A 1 298 ? 3.376 -4.759 -15.208 1.00 90.38 298 LYS A N 1
ATOM 2335 C CA . LYS A 1 298 ? 3.440 -3.427 -15.821 1.00 90.38 298 LYS A CA 1
ATOM 2336 C C . LYS A 1 298 ? 4.827 -2.794 -15.648 1.00 90.38 298 LYS A C 1
ATOM 2338 O O . LYS A 1 298 ? 5.375 -2.259 -16.608 1.00 90.38 298 LYS A O 1
ATOM 2343 N N . ARG A 1 299 ? 5.419 -2.898 -14.451 1.00 88.44 299 ARG A N 1
ATOM 2344 C CA . ARG A 1 299 ? 6.785 -2.411 -14.182 1.00 88.44 299 ARG A CA 1
ATOM 2345 C C . ARG A 1 299 ? 7.837 -3.124 -15.035 1.00 88.44 299 ARG A C 1
ATOM 2347 O O . ARG A 1 299 ? 8.718 -2.460 -15.575 1.00 88.44 299 ARG A O 1
ATOM 2354 N N . ALA A 1 300 ? 7.742 -4.448 -15.167 1.00 90.62 300 ALA A N 1
ATOM 2355 C CA . ALA A 1 300 ? 8.653 -5.241 -15.988 1.00 90.62 300 ALA A CA 1
ATOM 2356 C C . ALA A 1 300 ? 8.557 -4.859 -17.475 1.00 90.62 300 ALA A C 1
ATOM 2358 O O . ALA A 1 300 ? 9.587 -4.648 -18.114 1.00 90.62 300 ALA A O 1
ATOM 2359 N N . ASP A 1 301 ? 7.339 -4.686 -17.995 1.00 91.69 301 ASP A N 1
ATOM 2360 C CA . ASP A 1 301 ? 7.096 -4.278 -19.384 1.00 91.69 301 ASP A CA 1
ATOM 2361 C C . ASP A 1 301 ? 7.657 -2.876 -19.668 1.00 91.69 301 ASP A C 1
ATOM 2363 O O . ASP A 1 301 ? 8.276 -2.635 -20.703 1.00 91.69 301 ASP A O 1
ATOM 2367 N N . GLU A 1 302 ? 7.448 -1.926 -18.753 1.00 89.19 302 GLU A N 1
ATOM 2368 C CA . GLU A 1 302 ? 8.002 -0.570 -18.852 1.00 89.19 302 GLU A CA 1
ATOM 2369 C C . GLU A 1 302 ? 9.533 -0.582 -18.823 1.00 89.19 302 GLU A C 1
ATOM 2371 O O . GLU A 1 302 ? 10.171 0.129 -19.603 1.00 89.19 302 GLU A O 1
ATOM 2376 N N . PHE A 1 303 ? 10.127 -1.405 -17.955 1.00 88.94 303 PHE A N 1
ATOM 2377 C CA . PHE A 1 303 ? 11.574 -1.586 -17.890 1.00 88.94 303 PHE A CA 1
ATOM 2378 C C . PHE A 1 303 ? 12.133 -2.160 -19.197 1.00 88.94 303 PHE A C 1
ATOM 2380 O O . PHE A 1 303 ? 13.109 -1.628 -19.726 1.00 88.94 303 PHE A O 1
ATOM 2387 N N . GLU A 1 304 ? 11.504 -3.199 -19.754 1.00 90.62 304 GLU A N 1
ATOM 2388 C CA . GLU A 1 304 ? 11.913 -3.801 -21.027 1.00 90.62 304 GLU A CA 1
ATOM 2389 C C . GLU A 1 304 ? 11.784 -2.805 -22.186 1.00 90.62 304 GLU A C 1
ATOM 2391 O O . GLU A 1 304 ? 12.734 -2.630 -22.947 1.00 90.62 304 GLU A O 1
ATOM 2396 N N . LYS A 1 305 ? 10.669 -2.067 -22.269 1.00 89.62 305 LYS A N 1
ATOM 2397 C CA . LYS A 1 305 ? 10.483 -0.996 -23.264 1.00 89.62 305 LYS A CA 1
ATOM 2398 C C . LYS A 1 305 ? 11.549 0.089 -23.156 1.00 89.62 305 LYS A C 1
ATOM 2400 O O . LYS A 1 305 ? 12.012 0.596 -24.173 1.00 89.62 305 LYS A O 1
ATOM 2405 N N . ARG A 1 306 ? 11.928 0.484 -21.938 1.00 88.06 306 ARG A N 1
ATOM 2406 C CA . ARG A 1 306 ? 12.975 1.492 -21.719 1.00 88.06 306 ARG A CA 1
ATOM 2407 C C . ARG A 1 306 ? 14.347 0.968 -22.117 1.00 88.06 306 ARG A C 1
ATOM 2409 O O . ARG A 1 306 ? 15.112 1.688 -22.747 1.00 88.06 306 ARG A O 1
ATOM 2416 N N . ARG A 1 307 ? 14.648 -0.284 -21.776 1.00 86.81 307 ARG A N 1
ATOM 2417 C CA . ARG A 1 307 ? 15.889 -0.936 -22.185 1.00 86.81 307 ARG A CA 1
ATOM 2418 C C . ARG A 1 307 ? 15.989 -1.033 -23.711 1.00 86.81 307 ARG A C 1
ATOM 2420 O O . ARG A 1 307 ? 17.017 -0.650 -24.247 1.00 86.81 307 ARG A O 1
ATOM 2427 N N . ALA A 1 308 ? 14.920 -1.455 -24.386 1.00 87.50 308 ALA A N 1
ATOM 2428 C CA . ALA A 1 308 ? 14.876 -1.542 -25.844 1.00 87.50 308 ALA A CA 1
ATOM 2429 C C . ALA A 1 308 ? 15.052 -0.173 -26.525 1.00 87.50 308 ALA A C 1
ATOM 2431 O O . ALA A 1 308 ? 15.788 -0.079 -27.499 1.00 87.50 308 ALA A O 1
ATOM 2432 N N . ARG A 1 309 ? 14.432 0.894 -25.990 1.00 86.50 309 ARG A N 1
ATOM 2433 C CA . ARG A 1 309 ? 14.637 2.270 -26.485 1.00 86.50 309 ARG A CA 1
ATOM 2434 C C . ARG A 1 309 ? 16.109 2.692 -26.404 1.00 86.50 309 ARG A C 1
ATOM 2436 O O . ARG A 1 309 ? 16.664 3.124 -27.400 1.00 86.50 309 ARG A O 1
ATOM 2443 N N . ARG A 1 310 ? 16.759 2.473 -25.256 1.00 84.00 310 ARG A N 1
ATOM 2444 C CA . ARG A 1 310 ? 18.187 2.798 -25.070 1.00 84.00 310 ARG A CA 1
ATOM 2445 C C . ARG A 1 310 ? 19.116 1.996 -25.980 1.00 84.00 310 ARG A C 1
ATOM 2447 O O . ARG A 1 310 ? 20.120 2.536 -26.427 1.00 84.00 310 ARG A O 1
ATOM 2454 N N . GLU A 1 311 ? 18.815 0.716 -26.200 1.00 84.62 311 GLU A N 1
ATOM 2455 C CA . GLU A 1 311 ? 19.589 -0.133 -27.115 1.00 84.62 311 GLU A CA 1
ATOM 2456 C C . GLU A 1 311 ? 19.463 0.387 -28.561 1.00 84.62 311 GLU A C 1
ATOM 2458 O O . GLU A 1 311 ? 20.484 0.591 -29.204 1.00 84.62 311 GLU A O 1
ATOM 2463 N N . ASN A 1 312 ? 18.251 0.727 -29.023 1.00 81.38 312 ASN A N 1
ATOM 2464 C CA . ASN A 1 312 ? 18.036 1.279 -30.367 1.00 81.38 312 ASN A CA 1
ATOM 2465 C C . ASN A 1 312 ? 18.730 2.637 -30.583 1.00 81.38 312 ASN A C 1
ATOM 2467 O O . ASN A 1 312 ? 19.389 2.824 -31.599 1.00 81.38 312 ASN A O 1
ATOM 2471 N N . ASP A 1 313 ? 18.634 3.558 -29.618 1.00 76.62 313 ASP A N 1
ATOM 2472 C CA . ASP A 1 313 ? 19.297 4.869 -29.712 1.00 76.62 313 ASP A CA 1
ATOM 2473 C C . ASP A 1 313 ? 20.835 4.733 -29.752 1.00 76.62 313 ASP A C 1
ATOM 2475 O O . ASP A 1 313 ? 21.514 5.498 -30.434 1.00 76.62 313 ASP A O 1
ATOM 2479 N N . SER A 1 314 ? 21.394 3.735 -29.052 1.00 73.12 314 SER A N 1
ATOM 2480 C CA . SER A 1 314 ? 22.843 3.473 -29.047 1.00 73.12 314 SER A CA 1
ATOM 2481 C C . SER A 1 314 ? 23.337 2.885 -30.374 1.00 73.12 314 SER A C 1
ATOM 2483 O O . SER A 1 314 ? 24.444 3.203 -30.810 1.00 73.12 314 SER A O 1
ATOM 2485 N N . ASP A 1 315 ? 22.533 2.029 -31.012 1.00 65.06 315 ASP A N 1
ATOM 2486 C CA . ASP A 1 315 ? 22.871 1.410 -32.297 1.00 65.06 315 ASP A CA 1
ATOM 2487 C C . ASP A 1 315 ? 22.819 2.439 -33.447 1.00 65.06 315 ASP A C 1
ATOM 2489 O O . ASP A 1 315 ? 23.697 2.435 -34.311 1.00 65.06 315 ASP A O 1
ATOM 2493 N N . GLU A 1 316 ? 21.865 3.380 -33.420 1.00 60.59 316 GLU A N 1
ATOM 2494 C CA . GLU A 1 316 ? 21.779 4.490 -34.387 1.00 60.59 316 GLU A CA 1
ATOM 2495 C C . GLU A 1 316 ? 22.967 5.469 -34.275 1.00 60.59 316 GLU A C 1
ATOM 2497 O O . GLU A 1 316 ? 23.473 5.961 -35.287 1.00 60.59 316 GLU A O 1
ATOM 2502 N N . GLU A 1 317 ? 23.462 5.736 -33.060 1.00 55.72 317 GLU A N 1
ATOM 2503 C CA . GLU A 1 317 ? 24.644 6.584 -32.844 1.00 55.72 317 GLU A CA 1
ATOM 2504 C C . GLU A 1 317 ? 25.940 5.900 -33.319 1.00 55.72 317 GLU A C 1
ATOM 2506 O O . GLU A 1 317 ? 26.824 6.562 -33.866 1.00 55.72 317 GLU A O 1
ATOM 2511 N N . ALA A 1 318 ? 26.049 4.574 -33.181 1.00 57.78 318 ALA A N 1
ATOM 2512 C CA . ALA A 1 318 ? 27.208 3.810 -33.644 1.00 57.78 318 ALA A CA 1
ATOM 2513 C C . ALA A 1 318 ? 27.308 3.718 -35.182 1.00 57.78 318 ALA A C 1
ATOM 2515 O O . ALA A 1 318 ? 28.417 3.647 -35.715 1.00 57.78 318 ALA A O 1
ATOM 2516 N N . GLU A 1 319 ? 26.183 3.755 -35.903 1.00 56.09 319 GLU A N 1
ATOM 2517 C CA . GLU A 1 319 ? 26.147 3.669 -37.373 1.00 56.09 319 GLU A CA 1
ATOM 2518 C C . GLU A 1 319 ? 26.539 4.995 -38.069 1.00 56.09 319 GLU A C 1
ATOM 2520 O O . GLU A 1 319 ? 26.983 4.995 -39.217 1.00 56.09 319 GLU A O 1
ATOM 2525 N N . LEU A 1 320 ? 26.470 6.139 -37.372 1.00 55.62 320 LEU A N 1
ATOM 2526 C CA . LEU A 1 320 ? 26.800 7.467 -37.922 1.00 55.62 320 LEU A CA 1
ATOM 2527 C C . LEU A 1 320 ? 28.298 7.836 -37.884 1.00 55.62 320 LEU A C 1
ATOM 2529 O O . LEU A 1 320 ? 28.685 8.866 -38.441 1.00 55.62 320 LEU A O 1
ATOM 2533 N N . VAL A 1 321 ? 29.156 7.026 -37.254 1.00 55.91 321 VAL A N 1
ATOM 2534 C CA . VAL A 1 321 ? 30.581 7.362 -37.029 1.00 55.91 321 VAL A CA 1
ATOM 2535 C C . VAL A 1 321 ? 31.515 6.863 -38.153 1.00 55.91 321 VAL A C 1
ATOM 2537 O O . VAL A 1 321 ? 32.691 7.217 -38.163 1.00 55.91 321 VAL A O 1
ATOM 2540 N N . ASP A 1 322 ? 31.019 6.130 -39.158 1.00 54.00 322 ASP A N 1
ATOM 2541 C CA . ASP A 1 322 ? 31.859 5.466 -40.182 1.00 54.00 322 ASP A CA 1
ATOM 2542 C C . ASP A 1 322 ? 31.836 6.109 -41.593 1.00 54.00 322 ASP A C 1
ATOM 2544 O O . ASP A 1 322 ? 32.000 5.431 -42.602 1.00 54.00 322 ASP A O 1
ATOM 2548 N N . VAL A 1 323 ? 31.617 7.430 -41.712 1.00 57.19 323 VAL A N 1
ATOM 2549 C CA . VAL A 1 323 ? 31.538 8.114 -43.035 1.00 57.19 323 VAL A CA 1
ATOM 2550 C C . VAL A 1 323 ? 32.507 9.300 -43.187 1.00 57.19 323 VAL A C 1
ATOM 2552 O O . VAL A 1 323 ? 32.276 10.199 -43.989 1.00 57.19 323 VAL A O 1
ATOM 2555 N N . SER A 1 324 ? 33.614 9.362 -42.436 1.00 58.19 324 SER A N 1
ATOM 2556 C CA . SER A 1 324 ? 34.593 10.455 -42.636 1.00 58.19 324 SER A CA 1
ATOM 2557 C C . SER A 1 324 ? 36.064 10.093 -42.421 1.00 58.19 324 SER A C 1
ATOM 2559 O O . SER A 1 324 ? 36.820 10.853 -41.820 1.00 58.19 324 SER A O 1
ATOM 2561 N N . GLN A 1 325 ? 36.503 8.966 -42.978 1.00 53.38 325 GLN A N 1
ATOM 2562 C CA . GLN A 1 325 ? 37.918 8.763 -43.305 1.00 53.38 325 GLN A CA 1
ATOM 2563 C C . GLN A 1 325 ? 38.039 8.108 -44.677 1.00 53.38 325 GLN A C 1
ATOM 2565 O O . GLN A 1 325 ? 38.071 6.892 -44.758 1.00 53.38 325 GLN A O 1
ATOM 2570 N N . ASP A 1 326 ? 38.031 8.929 -45.729 1.00 53.81 326 ASP A N 1
ATOM 2571 C CA . ASP A 1 326 ? 38.816 8.746 -46.959 1.00 53.81 326 ASP A CA 1
ATOM 2572 C C . ASP A 1 326 ? 38.480 9.898 -47.923 1.00 53.81 326 ASP A C 1
ATOM 2574 O O . ASP A 1 326 ? 37.519 9.817 -48.682 1.00 53.81 326 ASP A O 1
ATOM 2578 N N . ASP A 1 327 ? 39.255 10.986 -47.840 1.00 44.31 327 ASP A N 1
ATOM 2579 C CA . ASP A 1 327 ? 39.540 11.936 -48.933 1.00 44.31 327 ASP A CA 1
ATOM 2580 C C . ASP A 1 327 ? 40.832 12.720 -48.624 1.00 44.31 327 ASP A C 1
ATOM 2582 O O . ASP A 1 327 ? 40.942 13.310 -47.521 1.00 44.31 327 ASP A O 1
#

Secondary structure (DSSP, 8-state):
----PPP--------------------------------------------------------TTT-PPPPB-S-HHHHHHHHHHHHHHHHHHHHHHHHHHHHHHHHHHHHHHSTT-THHHHHHHHHHHHHHHHHHHHHHHHHHHHHHHHHHHT--BTTHHHHHHHHHHHHHHHHHTS-HHHHHHTTTTHHHHHHHHHHHHH-TTSPPPPHHHHS---GGG--SS-----PPP----B-TTTSSBP-SEETTTTEEHHHHHHHHHHHHHTT---B--STT--PBP-GGG--B-HHHHHHHHHHHHHHHHHHHHHHHHHHTTSS-S--